Protein AF-A0A0K0X5B7-F1 (afdb_monomer)

Foldseek 3Di:
DDDPPQADDQFVCQVVVQAWDKAAAPSGPDNVCNQKIKTKHFAAAPPVRDGPGMDIDMDTNVPDDPVRSVVNVVVSVVVNVVNVVVLVLLVVLQVLLQVLCVVPDPAWKWKAAPPDIDGDPRCPVVPDDRNLVHVQDVVVAQPAQKTDSDPFKIWGWAQSDRSDCNSIIMTGIDGDDDDDDPPRPRPDSPPQDPVLVVVVVLLVVLCVVVVNPLVNSCVVVVHDSVVSVVSCVVVVVD

Mean predicted aligned error: 14.32 Å

Nearest PDB structures (foldseek):
  4lrz-assembly1_H  TM=5.135E-01  e=2.044E-07  Escherichia coli K-12
  4lrz-assembly2_E  TM=5.159E-01  e=6.694E-07  Escherichia coli K-12
  5ds9-assembly1_A  TM=9.756E-01  e=4.948E-02  Escherichia coli K-12
  1etv-assembly1_B  TM=9.645E-01  e=4.948E-02  Escherichia coli
  5ds9-assembly1_B  TM=9.608E-01  e=6.656E-02  Escherichia coli K-12

Sequence (238 aa):
MGEPLAGTNGIGMATTNRRASLVVGAEHYKQPWHSWACAAAPVVDPITRRAVGTVNVACRAEDANHLLLVAVRALVSGVETALGEAATARQRRMLDAHMSLSSTASSAVVTVDSQTMIVADSAAHLNLDRAELWAIVQECGAGTTEVALNDEFRARVYPVSAGRIDDGVVLVVSRGVPHSLPVPALPALPNLTPLEEAERKVIADTLAECGGNKTEAATRLGLSRGTLYGRLRRYRMT

Secondary structure (DSSP, 8-state):
---TTS-S-HHHHHHHHTS-EEEEGGGSSSGGGTTEEEEEEEEE-TTT--EEEEEEEEEEGGG--THHHHHHHHHHHHHHHHHHHHHHHHHHHHHHHHHHHHTT-SSEEEEE-SS-EEE-GGGGGG---HHHHHHHHHHH-TT-SEEE-SSSEEEEEEEEETTEEEEEEEEEEEESSPP----PPPP-S----HHHHHHHHHHHHHHHHTTT-HHHHHHHTT--HHHHHHHHHHTT--

pLDDT: mean 82.91, std 13.3, range [35.81, 96.88]

Solvent-accessible surface area (backbone atoms only — not comparable to full-atom values): 13330 Å² total; per-residue (Å²): 137,84,75,92,80,64,57,51,36,17,57,57,46,2,61,74,68,69,34,73,30,77,33,50,16,77,61,25,60,44,73,93,42,34,65,29,18,26,17,6,21,46,29,48,40,74,84,82,67,42,76,77,50,67,46,75,47,74,49,46,34,90,75,61,58,76,62,46,58,53,51,29,50,52,52,34,50,53,52,35,50,53,50,44,54,52,49,55,52,35,55,51,43,43,50,54,44,38,54,58,46,54,75,70,47,95,53,22,32,39,26,41,35,97,87,48,71,50,71,40,80,76,33,66,85,66,79,77,55,60,69,60,55,44,49,57,53,59,74,65,40,63,84,46,55,64,47,74,78,53,100,58,35,27,26,40,45,41,51,58,35,91,81,33,47,88,60,12,32,35,31,48,38,37,74,53,82,75,74,89,64,81,79,74,74,69,73,64,74,75,70,59,51,76,66,50,45,52,50,50,49,54,54,50,54,41,25,60,76,44,74,64,36,62,69,61,29,14,59,76,68,76,40,54,62,68,55,44,54,51,48,33,58,74,68,67,76,114

Radius of gyration: 24.07 Å; Cα contacts (8 Å, |Δi|>4): 358; chains: 1; bounding box: 50×53×62 Å

Structure (mmCIF, N/CA/C/O backbone):
data_AF-A0A0K0X5B7-F1
#
_entry.id   AF-A0A0K0X5B7-F1
#
loop_
_atom_site.group_PDB
_atom_site.id
_atom_site.type_symbol
_atom_site.label_atom_id
_atom_site.label_alt_id
_atom_site.label_comp_id
_atom_site.label_asym_id
_atom_site.label_entity_id
_atom_site.label_seq_id
_atom_site.pdbx_PDB_ins_code
_atom_site.Cartn_x
_atom_site.Cartn_y
_atom_site.Cartn_z
_atom_site.occupancy
_atom_site.B_iso_or_equiv
_atom_site.auth_seq_id
_atom_site.auth_comp_id
_atom_site.auth_asym_id
_atom_site.auth_atom_id
_atom_site.pdbx_PDB_model_num
ATOM 1 N N . MET A 1 1 ? 0.187 -12.964 -9.936 1.00 35.81 1 MET A N 1
ATOM 2 C CA . MET A 1 1 ? -0.045 -13.616 -11.241 1.00 35.81 1 MET A CA 1
ATOM 3 C C . MET A 1 1 ? 1.306 -13.947 -11.851 1.00 35.81 1 MET A C 1
ATOM 5 O O . MET A 1 1 ? 1.996 -13.035 -12.279 1.00 35.81 1 MET A O 1
ATOM 9 N N . GLY A 1 2 ? 1.730 -15.210 -11.797 1.00 40.16 2 GLY A N 1
ATOM 10 C CA . GLY A 1 2 ? 2.891 -15.692 -12.543 1.00 40.16 2 GLY A CA 1
ATOM 11 C C . GLY A 1 2 ? 2.366 -16.450 -13.749 1.00 40.16 2 GLY A C 1
ATOM 12 O O . GLY A 1 2 ? 1.787 -17.515 -13.577 1.00 40.16 2 GLY A O 1
ATOM 13 N N . GLU A 1 3 ? 2.479 -15.875 -14.940 1.00 37.94 3 GLU A N 1
ATOM 14 C CA . GLU A 1 3 ? 2.095 -16.559 -16.172 1.00 37.94 3 GLU A CA 1
ATOM 15 C C . GLU A 1 3 ? 3.250 -17.499 -16.573 1.00 37.94 3 GLU A C 1
ATOM 17 O O . GLU A 1 3 ? 4.333 -17.008 -16.905 1.00 37.94 3 GLU A O 1
ATOM 22 N N . PRO A 1 4 ? 3.088 -18.837 -16.561 1.00 48.50 4 PRO A N 1
ATOM 23 C CA . PRO A 1 4 ? 4.182 -19.780 -16.844 1.00 48.50 4 PRO A CA 1
ATOM 24 C C . PRO A 1 4 ? 4.624 -19.804 -18.322 1.00 48.50 4 PRO A C 1
ATOM 26 O O . PRO A 1 4 ? 5.444 -20.625 -18.714 1.00 48.50 4 PRO A O 1
ATOM 29 N N . LEU A 1 5 ? 4.067 -18.927 -19.165 1.00 51.47 5 LEU A N 1
ATOM 30 C CA . LEU A 1 5 ? 4.055 -19.037 -20.630 1.00 51.47 5 LEU A CA 1
ATOM 31 C C . LEU A 1 5 ? 4.903 -17.987 -21.362 1.00 51.47 5 LEU A C 1
ATOM 33 O O . LEU A 1 5 ? 4.917 -17.934 -22.597 1.00 51.47 5 LEU A O 1
ATOM 37 N N . ALA A 1 6 ? 5.608 -17.120 -20.636 1.00 55.91 6 ALA A N 1
ATOM 38 C CA . ALA A 1 6 ? 6.394 -16.057 -21.256 1.00 55.91 6 ALA A CA 1
ATOM 39 C C . ALA A 1 6 ? 7.836 -16.481 -21.621 1.00 55.91 6 ALA A C 1
ATOM 41 O O . ALA A 1 6 ? 8.445 -15.833 -22.471 1.00 55.91 6 ALA A O 1
ATOM 42 N N . GLY A 1 7 ? 8.356 -17.577 -21.048 1.00 59.62 7 GLY A N 1
ATOM 43 C CA . GLY A 1 7 ? 9.748 -18.025 -21.220 1.00 59.62 7 GLY A CA 1
ATOM 44 C C . GLY A 1 7 ? 10.779 -17.038 -20.644 1.00 59.62 7 GLY A C 1
ATOM 45 O O . GLY A 1 7 ? 10.404 -16.107 -19.932 1.00 59.62 7 GLY A O 1
ATOM 46 N N . THR A 1 8 ? 12.076 -17.224 -20.927 1.00 69.31 8 THR A N 1
ATOM 47 C CA . THR A 1 8 ? 13.155 -16.310 -20.498 1.00 69.31 8 THR A CA 1
ATOM 48 C C . THR A 1 8 ? 12.865 -14.881 -20.959 1.00 69.31 8 THR A C 1
ATOM 50 O O . THR A 1 8 ? 12.880 -14.590 -22.154 1.00 69.31 8 THR A O 1
ATOM 53 N N . ASN A 1 9 ? 12.573 -13.992 -20.012 1.00 75.69 9 ASN A N 1
ATOM 54 C CA . ASN A 1 9 ? 12.418 -12.555 -20.226 1.00 75.69 9 ASN A CA 1
ATOM 55 C C . ASN A 1 9 ? 12.886 -11.789 -18.986 1.00 75.69 9 ASN A C 1
ATOM 57 O O . ASN A 1 9 ? 13.024 -12.382 -17.913 1.00 75.69 9 ASN A O 1
ATOM 61 N N . GLY A 1 10 ? 13.133 -10.483 -19.133 1.00 73.06 10 GLY A N 1
ATOM 62 C CA . GLY A 1 10 ? 13.680 -9.644 -18.063 1.00 73.06 10 GLY A CA 1
ATOM 63 C C . GLY A 1 10 ? 12.924 -9.787 -16.739 1.00 73.06 10 GLY A C 1
ATOM 64 O O . GLY A 1 10 ? 13.540 -10.082 -15.716 1.00 73.06 10 GLY A O 1
ATOM 65 N N . ILE A 1 11 ? 11.592 -9.667 -16.765 1.00 82.44 11 ILE A N 1
ATOM 66 C CA . ILE A 1 11 ? 10.728 -9.753 -15.575 1.00 82.44 11 ILE A CA 1
ATOM 67 C C . ILE A 1 11 ? 10.842 -11.131 -14.921 1.00 82.44 11 ILE A C 1
ATOM 69 O O . ILE A 1 11 ? 11.171 -11.219 -13.742 1.00 82.44 11 ILE A O 1
ATOM 73 N N . GLY A 1 12 ? 10.639 -12.203 -15.689 1.00 81.31 12 GLY A N 1
ATOM 74 C CA . GLY A 1 12 ? 10.705 -13.576 -15.192 1.00 81.31 12 GLY A CA 1
ATOM 75 C C . GLY A 1 12 ? 12.072 -13.911 -14.600 1.00 81.31 12 GLY A C 1
ATOM 76 O O . GLY A 1 12 ? 12.151 -14.497 -13.523 1.00 81.31 12 GLY A O 1
ATOM 77 N N . MET A 1 13 ? 13.154 -13.468 -15.244 1.00 83.19 13 MET A N 1
ATOM 78 C CA . MET A 1 13 ? 14.513 -13.647 -14.730 1.00 83.19 13 MET A CA 1
ATOM 79 C C . MET A 1 13 ? 14.735 -12.883 -13.427 1.00 83.19 13 MET A C 1
ATOM 81 O O . MET A 1 13 ? 15.309 -13.431 -12.484 1.00 83.19 13 MET A O 1
ATOM 85 N N . ALA A 1 14 ? 14.252 -11.645 -13.341 1.00 83.75 14 ALA A N 1
ATOM 86 C CA . ALA A 1 14 ? 14.383 -10.836 -12.139 1.00 83.75 14 ALA A CA 1
ATOM 87 C C . ALA A 1 14 ? 13.580 -11.397 -10.957 1.00 83.75 14 ALA A C 1
ATOM 89 O O . ALA A 1 14 ? 14.083 -11.418 -9.830 1.00 83.75 14 ALA A O 1
ATOM 90 N N . THR A 1 15 ? 12.368 -11.899 -11.209 1.00 85.69 15 THR A N 1
ATOM 91 C CA . THR A 1 15 ? 11.531 -12.546 -10.192 1.00 85.69 15 THR A CA 1
ATOM 92 C C . THR A 1 15 ? 12.140 -13.869 -9.722 1.00 85.69 15 THR A C 1
ATOM 94 O O . THR A 1 15 ? 12.275 -14.078 -8.516 1.00 85.69 15 THR A O 1
ATOM 97 N N . THR A 1 16 ? 12.565 -14.740 -10.645 1.00 85.75 16 THR A N 1
ATOM 98 C CA . THR A 1 16 ? 13.130 -16.064 -10.326 1.00 85.75 16 THR A CA 1
ATOM 99 C C . THR A 1 16 ? 14.461 -15.955 -9.593 1.00 85.75 16 THR A C 1
ATOM 101 O O . THR A 1 16 ? 14.653 -16.584 -8.554 1.00 85.75 16 THR A O 1
ATOM 104 N N . ASN A 1 17 ? 15.371 -15.113 -10.085 1.00 85.81 17 ASN A N 1
ATOM 105 C CA . ASN A 1 17 ? 16.702 -14.971 -9.495 1.00 85.81 17 ASN A CA 1
ATOM 106 C C . ASN A 1 17 ? 16.729 -14.033 -8.282 1.00 85.81 17 ASN A C 1
ATOM 108 O O . ASN A 1 17 ? 17.775 -13.896 -7.649 1.00 85.81 17 ASN A O 1
ATOM 112 N N . ARG A 1 18 ? 15.615 -13.341 -7.995 1.00 87.19 18 ARG A N 1
ATOM 113 C CA . ARG A 1 18 ? 15.499 -12.315 -6.945 1.00 87.19 18 ARG A CA 1
ATOM 114 C C . ARG A 1 18 ? 16.597 -11.249 -7.018 1.00 87.19 18 ARG A C 1
ATOM 116 O O . ARG A 1 18 ? 17.107 -10.786 -6.001 1.00 87.19 18 ARG A O 1
ATOM 123 N N . ARG A 1 19 ? 16.977 -10.861 -8.237 1.00 91.44 19 ARG A N 1
ATOM 124 C CA . ARG A 1 19 ? 18.021 -9.861 -8.499 1.00 91.44 19 ARG A CA 1
ATOM 125 C C . ARG A 1 19 ? 17.796 -9.174 -9.834 1.00 91.44 19 ARG A C 1
ATOM 127 O O . ARG A 1 19 ? 17.153 -9.730 -10.722 1.00 91.44 19 ARG A O 1
ATOM 134 N N . ALA A 1 20 ? 18.385 -7.993 -9.990 1.00 93.12 20 ALA A N 1
ATOM 135 C CA . ALA A 1 20 ? 18.386 -7.298 -11.270 1.00 93.12 20 ALA A CA 1
ATOM 136 C C . ALA A 1 20 ? 18.955 -8.201 -12.379 1.00 93.12 20 ALA A C 1
ATOM 138 O O . ALA A 1 20 ? 20.020 -8.796 -12.201 1.00 93.12 20 ALA A O 1
ATOM 139 N N . SER A 1 21 ? 18.236 -8.302 -13.491 1.00 92.94 21 SER A N 1
ATOM 140 C CA . SER A 1 21 ? 18.573 -9.142 -14.639 1.00 92.94 21 SER A CA 1
ATOM 141 C C . SER A 1 21 ? 18.427 -8.329 -15.923 1.00 92.94 21 SER A C 1
ATOM 143 O O . SER A 1 21 ? 17.498 -7.534 -16.046 1.00 92.94 21 SER A O 1
ATOM 145 N N . LEU A 1 22 ? 19.348 -8.530 -16.862 1.00 93.88 22 LEU A N 1
ATOM 146 C CA . LEU A 1 22 ? 19.296 -7.978 -18.213 1.00 93.88 22 LEU A CA 1
ATOM 147 C C . LEU A 1 22 ? 19.176 -9.154 -19.181 1.00 93.88 22 LEU A C 1
ATOM 149 O O . LEU A 1 22 ? 19.919 -10.120 -19.041 1.00 93.88 22 LEU A O 1
ATOM 153 N N . VAL A 1 23 ? 18.223 -9.069 -20.104 1.00 93.56 23 VAL A N 1
ATOM 154 C CA . VAL A 1 23 ? 17.998 -10.046 -21.174 1.00 93.56 23 VAL A CA 1
ATOM 155 C C . VAL A 1 23 ? 18.004 -9.286 -22.494 1.00 93.56 23 VAL A C 1
ATOM 157 O O . VAL A 1 23 ? 17.253 -8.321 -22.642 1.00 93.56 23 VAL A O 1
ATOM 160 N N . VAL A 1 24 ? 18.850 -9.680 -23.441 1.00 94.81 24 VAL A N 1
ATOM 161 C CA . VAL A 1 24 ? 19.087 -8.969 -24.703 1.00 94.81 24 VAL A CA 1
ATOM 162 C C . VAL A 1 24 ? 18.850 -9.891 -25.891 1.00 94.81 24 VAL A C 1
ATOM 164 O O . VAL A 1 24 ? 19.406 -10.981 -25.990 1.00 94.81 24 VAL A O 1
ATOM 167 N N . GLY A 1 25 ? 18.036 -9.428 -26.837 1.00 94.00 25 GLY A N 1
ATOM 168 C CA . GLY A 1 25 ? 17.856 -10.068 -28.131 1.00 94.00 25 GLY A CA 1
ATOM 169 C C . GLY A 1 25 ? 17.473 -11.542 -28.029 1.00 94.00 25 GLY A C 1
ATOM 170 O O . GLY A 1 25 ? 16.450 -11.869 -27.423 1.00 94.00 25 GLY A O 1
ATOM 171 N N . ALA A 1 26 ? 18.294 -12.416 -28.615 1.00 93.44 26 ALA A N 1
ATOM 172 C CA . ALA A 1 26 ? 18.065 -13.860 -28.680 1.00 93.44 26 ALA A CA 1
ATOM 173 C C . ALA A 1 26 ? 18.075 -14.576 -27.316 1.00 93.44 26 ALA A C 1
ATOM 175 O O . ALA A 1 26 ? 17.650 -15.726 -27.234 1.00 93.44 26 ALA A O 1
ATOM 176 N N . GLU A 1 27 ? 18.504 -13.908 -26.239 1.00 91.75 27 GLU A N 1
ATOM 177 C CA . GLU A 1 27 ? 18.346 -14.421 -24.872 1.00 91.75 27 GLU A CA 1
ATOM 178 C C . GLU A 1 27 ? 16.868 -14.507 -24.455 1.00 91.75 27 GLU A C 1
ATOM 180 O O . GLU A 1 27 ? 16.514 -15.266 -23.548 1.00 91.75 27 GLU A O 1
ATOM 185 N N . HIS A 1 28 ? 15.983 -13.755 -25.121 1.00 92.06 28 HIS A N 1
ATOM 186 C CA . HIS A 1 28 ? 14.550 -13.928 -24.951 1.00 92.06 28 HIS A CA 1
ATOM 187 C C . HIS A 1 28 ? 14.093 -15.252 -25.562 1.00 92.06 28 HIS A C 1
ATOM 189 O O . HIS A 1 28 ? 14.381 -15.562 -26.718 1.00 92.06 28 HIS A O 1
ATOM 195 N N . TYR A 1 29 ? 13.276 -15.994 -24.818 1.00 87.06 29 TYR A N 1
ATOM 196 C CA . TYR A 1 29 ? 12.722 -17.261 -25.303 1.00 87.06 29 TYR A CA 1
ATOM 197 C C . TYR A 1 29 ? 11.842 -17.082 -26.551 1.00 87.06 29 TYR A C 1
ATOM 199 O O . TYR A 1 29 ? 11.864 -17.906 -27.462 1.00 87.06 29 TYR A O 1
ATOM 207 N N . LYS A 1 30 ? 11.061 -15.996 -26.607 1.00 86.31 30 LYS A N 1
ATOM 208 C CA . LYS A 1 30 ? 10.155 -15.709 -27.725 1.00 86.31 30 LYS A CA 1
ATOM 209 C C . LYS A 1 30 ? 10.875 -14.915 -28.813 1.00 86.31 30 LYS A C 1
ATOM 211 O O . LYS A 1 30 ? 11.299 -13.788 -28.573 1.00 86.31 30 LYS A O 1
ATOM 216 N N . GLN A 1 31 ? 10.903 -15.460 -30.030 1.00 90.12 31 GLN A N 1
ATOM 217 C CA . GLN A 1 31 ? 11.500 -14.814 -31.206 1.00 90.12 31 GLN A CA 1
ATOM 218 C C . GLN A 1 31 ? 10.992 -13.381 -31.479 1.00 90.12 31 GLN A C 1
ATOM 220 O O . GLN A 1 31 ? 11.818 -12.520 -31.779 1.00 90.12 31 GLN A O 1
ATOM 225 N N . PRO A 1 32 ? 9.693 -13.047 -31.302 1.00 90.75 32 PRO A N 1
ATOM 226 C CA . PRO A 1 32 ? 9.218 -11.666 -31.448 1.00 90.75 32 PRO A CA 1
ATOM 227 C C . PRO A 1 32 ? 9.890 -10.638 -30.523 1.00 90.75 32 PRO A C 1
ATOM 229 O O . PRO A 1 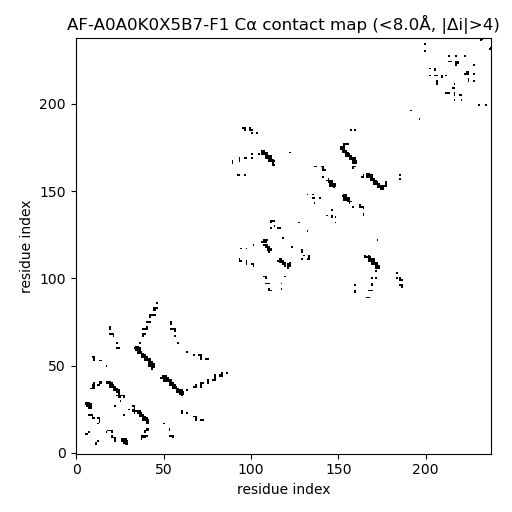32 ? 9.767 -9.438 -30.753 1.00 90.75 32 PRO A O 1
ATOM 232 N N . TRP A 1 33 ? 10.581 -11.075 -29.466 1.00 89.62 33 TRP A N 1
ATOM 233 C CA . TRP A 1 33 ? 11.280 -10.196 -28.525 1.00 89.62 33 TRP A CA 1
ATOM 234 C C . TRP A 1 33 ? 12.770 -10.039 -28.835 1.00 89.62 33 TRP A C 1
ATOM 236 O O . TRP A 1 33 ? 13.459 -9.284 -28.156 1.00 89.62 33 TRP A O 1
ATOM 246 N N . HIS A 1 34 ? 13.272 -10.682 -29.892 1.00 94.19 34 HIS A N 1
ATOM 247 C CA . HIS A 1 34 ? 14.691 -10.633 -30.260 1.00 94.19 34 HIS A CA 1
ATOM 248 C C . HIS A 1 34 ? 15.164 -9.249 -30.727 1.00 94.19 34 HIS A C 1
ATOM 250 O O . HIS A 1 34 ? 16.362 -8.991 -30.746 1.00 94.19 34 HIS A O 1
ATOM 256 N N . SER A 1 35 ? 14.252 -8.328 -31.047 1.00 95.19 35 SER A N 1
ATOM 257 C CA . SER A 1 35 ? 14.587 -6.924 -31.319 1.00 95.19 35 SER A CA 1
ATOM 258 C C . SER A 1 35 ? 14.714 -6.057 -30.057 1.00 95.19 35 SER A C 1
ATOM 260 O O . SER A 1 35 ? 14.980 -4.860 -30.170 1.00 95.19 35 SER A O 1
ATOM 262 N N . TRP A 1 36 ? 14.500 -6.619 -28.864 1.00 94.69 36 TRP A N 1
ATOM 263 C CA . TRP A 1 36 ? 14.419 -5.880 -27.603 1.00 94.69 36 TRP A CA 1
ATOM 264 C C . TRP A 1 36 ? 15.504 -6.293 -26.610 1.00 94.69 36 TRP A C 1
ATOM 266 O O . TRP A 1 36 ? 16.007 -7.416 -26.617 1.00 94.69 36 TRP A O 1
ATOM 276 N N . ALA A 1 37 ? 15.822 -5.374 -25.709 1.00 94.06 37 ALA A N 1
ATOM 277 C CA . ALA A 1 37 ? 16.532 -5.632 -24.470 1.00 94.06 37 ALA A CA 1
ATOM 278 C C . ALA A 1 37 ? 15.645 -5.234 -23.291 1.00 94.06 37 ALA A C 1
ATOM 280 O O . ALA A 1 37 ? 15.006 -4.184 -23.327 1.00 94.06 37 ALA A O 1
ATOM 281 N N . CYS A 1 38 ? 15.619 -6.064 -22.251 1.00 94.38 38 CYS A N 1
ATOM 282 C CA . CYS A 1 38 ? 14.817 -5.865 -21.050 1.00 94.38 38 CYS A CA 1
ATOM 283 C C . CYS A 1 38 ? 15.710 -5.950 -19.811 1.00 94.38 38 CYS A C 1
ATOM 285 O O . CYS A 1 38 ? 16.256 -7.012 -19.507 1.00 94.38 38 CYS A O 1
ATOM 287 N N . ALA A 1 39 ? 15.825 -4.849 -19.071 1.00 94.62 39 ALA A N 1
ATOM 288 C CA . ALA A 1 39 ? 16.400 -4.834 -17.734 1.00 94.62 39 ALA A CA 1
ATOM 289 C C . ALA A 1 39 ? 15.274 -4.790 -16.708 1.00 94.62 39 ALA A C 1
ATOM 291 O O . ALA A 1 39 ? 14.481 -3.850 -16.697 1.00 94.62 39 ALA A O 1
ATOM 292 N N . ALA A 1 40 ? 15.226 -5.771 -15.815 1.00 95.56 40 ALA A N 1
ATOM 293 C CA . ALA A 1 40 ? 14.235 -5.807 -14.754 1.00 95.56 40 ALA A CA 1
ATOM 294 C C . ALA A 1 40 ? 14.876 -6.038 -13.390 1.00 95.56 40 ALA A C 1
ATOM 296 O O . ALA A 1 40 ? 15.926 -6.672 -13.285 1.00 95.56 40 ALA A O 1
ATOM 297 N N . ALA A 1 41 ? 14.236 -5.546 -12.335 1.00 95.00 41 ALA A N 1
ATOM 298 C CA . ALA A 1 41 ? 14.645 -5.787 -10.958 1.00 95.00 41 ALA A CA 1
ATOM 299 C C . ALA A 1 41 ? 13.417 -5.946 -10.045 1.00 95.00 41 ALA A C 1
ATOM 301 O O . ALA A 1 41 ? 12.410 -5.259 -10.252 1.00 95.00 41 ALA A O 1
ATOM 302 N N . PRO A 1 42 ? 13.462 -6.865 -9.062 1.00 94.81 42 PRO A N 1
ATOM 303 C CA . PRO A 1 42 ? 12.365 -7.043 -8.120 1.00 94.81 42 PRO A CA 1
ATOM 304 C C . PRO A 1 42 ? 12.247 -5.830 -7.193 1.00 94.81 42 PRO A C 1
ATOM 306 O O . PRO A 1 42 ? 13.258 -5.247 -6.816 1.00 94.81 42 PRO A O 1
ATOM 309 N N . VAL A 1 43 ? 11.017 -5.492 -6.809 1.00 94.38 43 VAL A N 1
ATOM 310 C CA . VAL A 1 43 ? 10.721 -4.530 -5.739 1.00 94.38 43 VAL A CA 1
ATOM 311 C C . VAL A 1 43 ? 10.485 -5.314 -4.460 1.00 94.38 43 VAL A C 1
ATOM 313 O O . VAL A 1 43 ? 9.624 -6.203 -4.435 1.00 94.38 43 VAL A O 1
ATOM 316 N N . VAL A 1 44 ? 11.232 -4.992 -3.410 1.00 89.69 44 VAL A N 1
ATOM 317 C CA . VAL A 1 44 ? 11.111 -5.625 -2.100 1.00 89.69 44 VAL A CA 1
ATOM 318 C C . VAL A 1 44 ? 10.400 -4.678 -1.145 1.00 89.69 44 VAL A C 1
ATOM 320 O O . VAL A 1 44 ? 10.796 -3.532 -0.963 1.00 89.69 44 VAL A O 1
ATOM 323 N N . ASP A 1 45 ? 9.344 -5.166 -0.504 1.00 86.62 45 ASP A N 1
ATOM 324 C CA . ASP A 1 45 ? 8.675 -4.406 0.541 1.00 86.62 45 ASP A CA 1
ATOM 325 C C . ASP A 1 45 ? 9.632 -4.197 1.733 1.00 86.62 45 ASP A C 1
ATOM 327 O O . ASP A 1 45 ? 10.211 -5.170 2.239 1.00 86.62 45 ASP A O 1
ATOM 331 N N . PRO A 1 46 ? 9.828 -2.946 2.189 1.00 82.00 46 PRO A N 1
ATOM 332 C CA . PRO A 1 46 ? 10.852 -2.630 3.179 1.00 82.00 46 PRO A CA 1
ATOM 333 C C . PRO A 1 46 ? 10.551 -3.205 4.569 1.00 82.00 46 PRO A C 1
ATOM 335 O O . PRO A 1 46 ? 11.483 -3.381 5.351 1.00 82.00 46 PRO A O 1
ATOM 338 N N . ILE A 1 47 ? 9.289 -3.537 4.873 1.00 80.56 47 ILE A N 1
ATOM 339 C CA . ILE A 1 47 ? 8.874 -4.074 6.175 1.00 80.56 47 ILE A CA 1
ATOM 340 C C . ILE A 1 47 ? 8.924 -5.602 6.163 1.00 80.56 47 ILE A C 1
ATOM 342 O O . ILE A 1 47 ? 9.612 -6.230 6.961 1.00 80.56 47 ILE A O 1
ATOM 346 N N . THR A 1 48 ? 8.174 -6.219 5.253 1.00 83.56 48 THR A N 1
ATOM 347 C CA . THR A 1 48 ? 8.003 -7.675 5.169 1.00 83.56 48 THR A CA 1
ATOM 348 C C . THR A 1 48 ? 9.199 -8.369 4.531 1.00 83.56 48 THR A C 1
ATOM 350 O O . THR A 1 48 ? 9.317 -9.590 4.637 1.00 83.56 48 THR A O 1
ATOM 353 N N . ARG A 1 49 ? 10.064 -7.616 3.833 1.00 86.62 49 ARG A N 1
ATOM 354 C CA . ARG A 1 49 ? 11.207 -8.123 3.056 1.00 86.62 49 ARG A CA 1
ATOM 355 C C . ARG A 1 49 ? 10.798 -9.113 1.960 1.00 86.62 49 ARG A C 1
ATOM 357 O O . ARG A 1 49 ? 11.626 -9.876 1.461 1.00 86.62 49 ARG A O 1
ATOM 364 N N . ARG A 1 50 ? 9.520 -9.108 1.566 1.00 87.50 50 ARG A N 1
ATOM 365 C CA . ARG A 1 50 ? 8.972 -9.941 0.490 1.00 87.50 50 ARG A CA 1
ATOM 366 C C . ARG A 1 50 ? 8.994 -9.177 -0.827 1.00 87.50 50 ARG A C 1
ATOM 368 O O . ARG A 1 50 ? 8.787 -7.969 -0.857 1.00 87.50 50 ARG A O 1
ATOM 375 N N . ALA A 1 51 ? 9.228 -9.891 -1.926 1.00 89.56 51 ALA A N 1
ATOM 376 C CA . ALA A 1 51 ? 9.084 -9.311 -3.254 1.00 89.56 51 ALA A CA 1
ATOM 377 C C . ALA A 1 51 ? 7.599 -9.030 -3.526 1.00 89.56 51 ALA A C 1
ATOM 379 O O . ALA A 1 51 ? 6.781 -9.948 -3.470 1.00 89.56 51 ALA A O 1
ATOM 380 N N . VAL A 1 52 ? 7.268 -7.773 -3.814 1.00 89.31 52 VAL A N 1
ATOM 381 C CA . VAL A 1 52 ? 5.888 -7.311 -4.064 1.00 89.31 52 VAL A CA 1
ATOM 382 C C . VAL A 1 52 ? 5.631 -6.969 -5.526 1.00 89.31 52 VAL A C 1
ATOM 384 O O . VAL A 1 52 ? 4.486 -6.801 -5.935 1.00 89.31 52 VAL A O 1
ATOM 387 N N . GLY A 1 53 ? 6.686 -6.896 -6.337 1.00 90.00 53 GLY A N 1
ATOM 388 C CA . GLY A 1 53 ? 6.572 -6.598 -7.756 1.00 90.00 53 GLY A CA 1
ATOM 389 C C . GLY A 1 53 ? 7.912 -6.618 -8.473 1.00 90.00 53 GLY A C 1
ATOM 390 O O . GLY A 1 53 ? 8.923 -7.095 -7.954 1.00 90.00 53 GLY A O 1
ATOM 391 N N . THR A 1 54 ? 7.927 -6.119 -9.703 1.00 92.38 54 THR A N 1
ATOM 392 C CA . THR A 1 54 ? 9.132 -6.028 -10.534 1.00 92.38 54 THR A CA 1
ATOM 393 C C . THR A 1 54 ? 9.033 -4.771 -11.391 1.00 92.38 54 THR A C 1
ATOM 395 O O . THR A 1 54 ? 7.978 -4.500 -11.959 1.00 92.38 54 THR A O 1
ATOM 398 N N . VAL A 1 55 ? 10.115 -4.000 -11.484 1.00 92.56 55 VAL A N 1
ATOM 399 C CA . VAL A 1 55 ? 10.235 -2.883 -12.433 1.00 92.56 55 VAL A CA 1
ATOM 400 C C . VAL A 1 55 ? 10.988 -3.391 -13.652 1.00 92.56 55 VAL A C 1
ATOM 402 O O . VAL A 1 55 ? 11.997 -4.071 -13.488 1.00 92.56 55 VAL A O 1
ATOM 405 N N . ASN A 1 56 ? 10.516 -3.063 -14.856 1.00 93.50 56 ASN A N 1
ATOM 406 C CA . ASN A 1 56 ? 11.159 -3.415 -16.120 1.00 93.50 56 ASN A CA 1
ATOM 407 C C . ASN A 1 56 ? 11.343 -2.174 -16.994 1.00 93.50 56 ASN A C 1
ATOM 409 O O . ASN A 1 56 ? 10.402 -1.412 -17.201 1.00 93.50 56 ASN A O 1
ATOM 413 N N . VAL A 1 57 ? 12.542 -2.020 -17.539 1.00 92.62 57 VAL A N 1
ATOM 414 C CA . VAL A 1 57 ? 12.893 -1.030 -18.553 1.00 92.62 57 VAL A CA 1
ATOM 415 C C . VAL A 1 57 ? 13.259 -1.790 -19.819 1.00 92.62 57 VAL A C 1
ATOM 417 O O . VAL A 1 57 ? 14.099 -2.689 -19.776 1.00 92.62 57 VAL A O 1
ATOM 420 N N . ALA A 1 58 ? 12.631 -1.431 -20.935 1.00 92.44 58 ALA A N 1
ATOM 421 C CA . ALA A 1 58 ? 12.901 -2.039 -22.228 1.00 92.44 58 ALA A CA 1
ATOM 422 C C . ALA A 1 58 ? 13.375 -0.994 -23.242 1.00 92.44 58 ALA A C 1
ATOM 424 O O . ALA A 1 58 ? 12.880 0.133 -23.259 1.00 92.44 58 ALA A O 1
ATOM 425 N N . CYS A 1 59 ? 14.315 -1.385 -24.094 1.00 93.69 59 CYS A N 1
ATOM 426 C CA . CYS A 1 59 ? 14.768 -0.612 -25.249 1.00 93.69 59 CYS A CA 1
ATOM 427 C C . CYS A 1 59 ? 15.046 -1.552 -26.426 1.00 93.69 59 CYS A C 1
ATOM 429 O O . CYS A 1 59 ? 14.876 -2.770 -26.308 1.00 93.69 59 CYS A O 1
ATOM 431 N N . ARG A 1 60 ? 15.478 -1.014 -27.570 1.00 96.88 60 ARG A N 1
ATOM 432 C CA . ARG A 1 60 ? 15.926 -1.865 -28.676 1.00 96.88 60 ARG A CA 1
ATOM 433 C C . ARG A 1 60 ? 17.202 -2.604 -28.288 1.00 96.88 60 ARG A C 1
ATOM 435 O O . ARG A 1 60 ? 18.011 -2.088 -27.520 1.00 96.88 60 ARG A O 1
ATOM 442 N N . ALA A 1 61 ? 17.378 -3.810 -28.825 1.00 95.50 61 ALA A N 1
ATOM 443 C CA . ALA A 1 61 ? 18.558 -4.629 -28.549 1.00 95.50 61 ALA A CA 1
ATOM 444 C C . ALA A 1 61 ? 19.867 -3.931 -28.964 1.00 95.50 61 ALA A C 1
ATOM 446 O O . ALA A 1 61 ? 20.877 -4.083 -28.287 1.00 95.50 61 ALA A O 1
ATOM 447 N N . GLU A 1 62 ? 19.830 -3.128 -30.029 1.00 95.50 62 GLU A N 1
ATOM 448 C CA . GLU A 1 62 ? 20.972 -2.339 -30.516 1.00 95.50 62 GLU A CA 1
ATOM 449 C C . GLU A 1 62 ? 21.377 -1.192 -29.576 1.00 95.50 62 GLU A C 1
ATOM 451 O O . GLU A 1 62 ? 22.549 -0.833 -29.516 1.00 95.50 62 GLU A O 1
ATOM 456 N N . ASP A 1 63 ? 20.437 -0.678 -28.779 1.00 95.31 63 ASP A N 1
ATOM 457 C CA . ASP A 1 63 ? 20.681 0.391 -27.803 1.00 95.31 63 ASP A CA 1
ATOM 458 C C . ASP A 1 63 ? 21.109 -0.156 -26.428 1.00 95.31 63 ASP A C 1
ATOM 460 O O . ASP A 1 63 ? 21.361 0.602 -25.482 1.00 95.31 63 ASP A O 1
ATOM 464 N N . ALA A 1 64 ? 21.149 -1.484 -26.283 1.00 93.75 64 ALA A N 1
ATOM 465 C CA . ALA A 1 64 ? 21.358 -2.141 -25.008 1.00 93.75 64 ALA A CA 1
ATOM 466 C C . ALA A 1 64 ? 22.753 -1.857 -24.451 1.00 93.75 64 ALA A C 1
ATOM 468 O O . ALA A 1 64 ? 23.777 -2.078 -25.094 1.00 93.75 64 ALA A O 1
ATO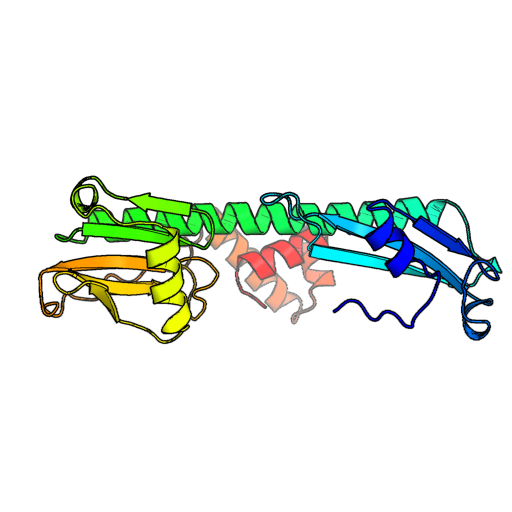M 469 N N . ASN A 1 65 ? 22.797 -1.406 -23.202 1.00 92.62 65 ASN A N 1
ATOM 470 C CA . ASN A 1 65 ? 24.044 -1.172 -22.495 1.00 92.62 65 ASN A CA 1
ATOM 471 C C . ASN A 1 65 ? 23.847 -1.320 -20.978 1.00 92.62 65 ASN A C 1
ATOM 473 O O . ASN A 1 65 ? 22.723 -1.383 -20.469 1.00 92.62 65 ASN A O 1
ATOM 477 N N . HIS A 1 66 ? 24.953 -1.362 -20.232 1.00 88.50 66 HIS A N 1
ATOM 478 C CA . HIS A 1 66 ? 24.932 -1.581 -18.783 1.00 88.50 66 HIS A CA 1
ATOM 479 C C . HIS A 1 66 ? 24.179 -0.500 -17.986 1.00 88.50 66 HIS A C 1
ATOM 481 O O . HIS A 1 66 ? 23.753 -0.776 -16.861 1.00 88.50 66 HIS A O 1
ATOM 487 N N . LEU A 1 67 ? 23.948 0.695 -18.546 1.00 93.00 67 LEU A N 1
ATOM 488 C CA . LEU A 1 67 ? 23.185 1.748 -17.868 1.00 93.00 67 LEU A CA 1
ATOM 489 C C . LEU A 1 67 ? 21.720 1.357 -17.660 1.00 93.00 67 LEU A C 1
ATOM 491 O O . LEU A 1 67 ? 21.098 1.862 -16.731 1.00 93.00 67 LEU A O 1
ATOM 495 N N . LEU A 1 68 ? 21.179 0.406 -18.429 1.00 92.44 68 LEU A N 1
ATOM 496 C CA . LEU A 1 68 ? 19.833 -0.127 -18.198 1.00 92.44 68 LEU A CA 1
ATOM 497 C C . LEU A 1 68 ? 19.697 -0.768 -16.809 1.00 92.44 68 LEU A C 1
ATOM 499 O O . LEU A 1 68 ? 18.691 -0.573 -16.126 1.00 92.44 68 LEU A O 1
ATOM 503 N N . LEU A 1 69 ? 20.731 -1.486 -16.352 1.00 93.38 69 LEU A N 1
ATOM 504 C CA . LEU A 1 69 ? 20.755 -2.072 -15.009 1.00 93.38 69 LEU A CA 1
ATOM 505 C C . LEU A 1 69 ? 20.862 -0.999 -13.921 1.00 93.38 69 LEU A C 1
ATOM 507 O O . LEU A 1 69 ? 20.290 -1.158 -12.843 1.00 93.38 69 LEU A O 1
ATOM 511 N N . VAL A 1 70 ? 21.577 0.095 -14.192 1.00 94.12 70 VAL A N 1
ATOM 512 C CA . VAL A 1 70 ? 21.663 1.241 -13.275 1.00 94.12 70 VAL A CA 1
ATOM 513 C C . VAL A 1 70 ? 20.305 1.936 -13.176 1.00 94.12 70 VAL A C 1
ATOM 515 O O . VAL A 1 70 ? 19.806 2.147 -12.072 1.00 94.12 70 VAL A O 1
ATOM 518 N N . ALA A 1 71 ? 19.672 2.216 -14.317 1.00 94.00 71 ALA A N 1
ATOM 519 C CA . ALA A 1 71 ? 18.372 2.868 -14.394 1.00 94.00 71 ALA A CA 1
ATOM 520 C C . ALA A 1 71 ? 17.287 2.061 -13.668 1.00 94.00 71 ALA A C 1
ATOM 522 O O . ALA A 1 71 ? 16.584 2.606 -12.819 1.00 94.00 71 ALA A O 1
ATOM 523 N N . VAL A 1 72 ? 17.183 0.752 -13.931 1.00 94.94 72 VAL A N 1
ATOM 524 C CA . VAL A 1 72 ? 16.156 -0.075 -13.281 1.00 94.94 72 VAL A CA 1
ATOM 525 C C . VAL A 1 72 ? 16.371 -0.176 -11.768 1.00 94.94 72 VAL A C 1
ATOM 527 O O . VAL A 1 72 ? 15.404 -0.122 -11.014 1.00 94.94 72 VAL A O 1
ATOM 530 N N . ARG A 1 73 ? 17.624 -0.246 -11.293 1.00 94.69 73 ARG A N 1
ATOM 531 C CA . ARG A 1 73 ? 17.932 -0.239 -9.851 1.00 94.69 73 ARG A CA 1
ATOM 532 C C . ARG A 1 73 ? 17.580 1.093 -9.194 1.00 94.69 73 ARG A C 1
ATOM 534 O O . ARG A 1 73 ? 17.043 1.086 -8.091 1.00 94.69 73 ARG A O 1
ATOM 541 N N . ALA A 1 74 ? 17.848 2.216 -9.859 1.00 94.06 74 ALA A N 1
ATOM 542 C CA . ALA A 1 74 ? 17.469 3.535 -9.357 1.00 94.06 74 ALA A CA 1
ATOM 543 C C . ALA A 1 74 ? 15.941 3.679 -9.252 1.00 94.06 74 ALA A C 1
ATOM 545 O O . ALA A 1 74 ? 15.438 4.154 -8.235 1.00 94.06 74 ALA A O 1
ATOM 546 N N . LEU A 1 75 ? 15.201 3.202 -10.260 1.00 96.12 75 LEU A N 1
ATOM 547 C CA . LEU A 1 75 ? 13.737 3.180 -10.231 1.00 96.12 75 LEU A CA 1
ATOM 548 C C . LEU A 1 75 ? 13.199 2.291 -9.104 1.00 96.12 75 LEU A C 1
ATOM 550 O O . LEU A 1 75 ? 12.323 2.730 -8.364 1.00 96.12 75 LEU A O 1
ATOM 554 N N . VAL A 1 76 ? 13.741 1.078 -8.933 1.00 95.19 76 VAL A N 1
ATOM 555 C CA . VAL A 1 76 ? 13.372 0.194 -7.813 1.00 95.19 76 VAL A CA 1
ATOM 556 C C . VAL A 1 76 ? 13.633 0.873 -6.471 1.00 95.19 76 VAL A C 1
ATOM 558 O O . VAL A 1 76 ? 12.725 0.930 -5.652 1.00 95.19 76 VAL A O 1
ATOM 561 N N . SER A 1 77 ? 14.816 1.457 -6.272 1.00 92.56 77 SER A N 1
ATOM 562 C CA . SER A 1 77 ? 15.162 2.165 -5.031 1.00 92.56 77 SER A CA 1
ATOM 563 C C . SER A 1 77 ? 14.185 3.309 -4.721 1.00 92.56 77 SER A C 1
ATOM 565 O O . SER A 1 77 ? 13.752 3.475 -3.579 1.00 92.56 77 SER A O 1
ATOM 567 N N . GLY A 1 78 ? 13.758 4.061 -5.742 1.00 91.75 78 GLY A N 1
ATOM 568 C CA . GLY A 1 78 ? 12.726 5.088 -5.594 1.00 91.75 78 GLY A CA 1
ATOM 569 C C . GLY A 1 78 ? 11.368 4.522 -5.161 1.00 91.75 78 GLY A C 1
ATOM 570 O O . GLY A 1 78 ? 10.723 5.086 -4.278 1.00 91.75 78 GLY A O 1
ATOM 571 N N . VAL A 1 79 ? 10.948 3.387 -5.731 1.00 91.19 79 VAL A N 1
ATOM 572 C CA . VAL A 1 79 ? 9.710 2.696 -5.325 1.00 91.19 79 VAL A CA 1
ATOM 573 C C . VAL A 1 79 ? 9.815 2.180 -3.889 1.00 91.19 79 VAL A C 1
ATOM 575 O O . VAL A 1 79 ? 8.902 2.404 -3.100 1.00 91.19 79 VAL A O 1
ATOM 578 N N . GLU A 1 80 ? 10.919 1.532 -3.523 1.00 89.94 80 GLU A N 1
ATOM 579 C CA . GLU A 1 80 ? 11.142 1.000 -2.171 1.00 89.94 80 GLU A CA 1
ATOM 580 C C . GLU A 1 80 ? 11.183 2.115 -1.118 1.00 89.94 80 GLU A C 1
ATOM 582 O O . GLU A 1 80 ? 10.585 1.979 -0.049 1.00 89.94 80 GLU A O 1
ATOM 587 N N . THR A 1 81 ? 11.801 3.253 -1.446 1.00 85.88 81 THR A N 1
ATOM 588 C CA . THR A 1 81 ? 11.787 4.459 -0.604 1.00 85.88 81 THR A CA 1
ATOM 589 C C . THR A 1 81 ? 10.357 4.955 -0.394 1.00 85.88 81 THR A C 1
ATOM 591 O O . THR A 1 81 ? 9.931 5.143 0.744 1.00 85.88 81 THR A O 1
ATOM 594 N N . ALA A 1 82 ? 9.573 5.087 -1.470 1.00 84.62 82 ALA A N 1
ATOM 595 C CA . ALA A 1 82 ? 8.179 5.519 -1.383 1.00 84.62 82 ALA A CA 1
ATOM 596 C C . ALA A 1 82 ? 7.300 4.541 -0.578 1.00 84.62 82 ALA A C 1
ATOM 598 O O . ALA A 1 82 ? 6.408 4.974 0.156 1.00 84.62 82 ALA A O 1
ATOM 599 N N . LEU A 1 83 ? 7.554 3.230 -0.677 1.00 83.06 83 LEU A N 1
ATOM 600 C CA . LEU A 1 83 ? 6.898 2.216 0.157 1.00 83.06 83 LEU A CA 1
ATOM 601 C C . LEU A 1 83 ? 7.264 2.388 1.640 1.00 83.06 83 LEU A C 1
ATOM 603 O O . LEU A 1 83 ? 6.384 2.310 2.498 1.00 83.06 83 LEU A O 1
ATOM 607 N N . GLY A 1 84 ? 8.531 2.674 1.950 1.00 80.44 84 GLY A N 1
ATOM 608 C CA . GLY A 1 84 ? 9.003 2.905 3.321 1.00 80.44 84 GLY A CA 1
ATOM 609 C C . GLY A 1 84 ? 8.431 4.177 3.950 1.00 80.44 84 GLY A C 1
ATOM 610 O O . GLY A 1 84 ? 7.999 4.172 5.107 1.00 80.44 84 GLY A O 1
ATOM 611 N N . GLU A 1 85 ? 8.347 5.258 3.176 1.00 78.56 85 GLU A N 1
ATOM 612 C CA . GLU A 1 85 ? 7.697 6.502 3.599 1.00 78.56 85 GLU A CA 1
ATOM 613 C C . GLU A 1 85 ? 6.201 6.289 3.863 1.00 78.56 85 GLU A C 1
ATOM 615 O O . GLU A 1 85 ? 5.672 6.738 4.883 1.00 78.56 85 GLU A O 1
ATOM 620 N N . ALA A 1 86 ? 5.516 5.559 2.976 1.00 75.81 86 ALA A N 1
ATOM 621 C CA . ALA A 1 86 ? 4.099 5.247 3.135 1.00 75.81 86 ALA A CA 1
ATOM 622 C C . ALA A 1 86 ? 3.832 4.396 4.388 1.00 75.81 86 ALA A C 1
ATOM 624 O O . ALA A 1 86 ? 2.881 4.671 5.124 1.00 75.81 86 ALA A O 1
ATOM 625 N N . ALA A 1 87 ? 4.686 3.407 4.658 1.00 75.06 87 ALA A N 1
ATOM 626 C CA . ALA A 1 87 ? 4.631 2.580 5.858 1.00 75.06 87 ALA A CA 1
ATOM 627 C C . ALA A 1 87 ? 4.803 3.394 7.146 1.00 75.06 87 ALA A C 1
ATOM 629 O O . ALA A 1 87 ? 3.983 3.293 8.059 1.00 75.06 87 ALA A O 1
ATOM 630 N N . THR A 1 88 ? 5.819 4.259 7.188 1.00 79.00 88 THR A N 1
ATOM 631 C CA . THR A 1 88 ? 6.078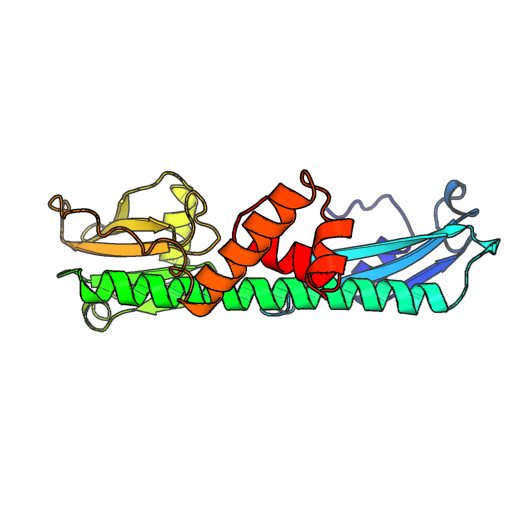 5.145 8.333 1.00 79.00 88 THR A CA 1
ATOM 632 C C . THR A 1 88 ? 4.890 6.074 8.586 1.00 79.00 88 THR A C 1
ATOM 634 O O . THR A 1 88 ? 4.440 6.241 9.721 1.00 79.00 88 THR A O 1
ATOM 637 N N . ALA A 1 89 ? 4.324 6.648 7.520 1.00 79.00 89 ALA A N 1
ATOM 638 C CA . ALA A 1 89 ? 3.135 7.481 7.625 1.00 79.00 89 ALA A CA 1
ATOM 639 C C . ALA A 1 89 ? 1.917 6.694 8.140 1.00 79.00 89 ALA A C 1
ATOM 641 O O . ALA A 1 89 ? 1.138 7.240 8.919 1.00 79.00 89 ALA A O 1
ATOM 642 N N . ARG A 1 90 ? 1.753 5.423 7.741 1.00 81.38 90 ARG A N 1
ATOM 643 C CA . ARG A 1 90 ? 0.684 4.543 8.242 1.00 81.38 90 ARG A CA 1
ATOM 644 C C . ARG A 1 90 ? 0.830 4.287 9.742 1.00 81.38 90 ARG A C 1
ATOM 646 O O . ARG A 1 90 ? -0.111 4.547 10.482 1.00 81.38 90 ARG A O 1
ATOM 653 N N . GLN A 1 91 ? 2.010 3.864 10.196 1.00 83.56 91 GLN A N 1
ATOM 654 C CA . GLN A 1 91 ? 2.279 3.591 11.615 1.00 83.56 91 GLN A CA 1
ATOM 655 C C . GLN A 1 91 ? 2.042 4.824 12.491 1.00 83.56 91 GLN A C 1
ATOM 657 O O . GLN A 1 91 ? 1.416 4.727 13.545 1.00 83.56 91 GLN A O 1
ATOM 662 N N . ARG A 1 92 ? 2.479 6.002 12.027 1.00 83.19 92 ARG A N 1
ATOM 663 C CA . ARG A 1 92 ? 2.213 7.264 12.723 1.00 83.19 92 ARG A CA 1
ATOM 664 C C . ARG A 1 92 ? 0.717 7.562 12.820 1.00 83.19 92 ARG A C 1
ATOM 666 O O . ARG A 1 92 ? 0.244 7.860 13.908 1.00 83.19 92 ARG A O 1
ATOM 673 N N . ARG A 1 93 ? -0.043 7.407 11.726 1.00 84.56 93 ARG A N 1
ATOM 674 C CA . ARG A 1 93 ? -1.508 7.575 11.753 1.00 84.56 93 ARG A CA 1
ATOM 675 C C . ARG A 1 93 ? -2.186 6.600 12.718 1.00 84.56 93 ARG A C 1
ATOM 677 O O . ARG A 1 93 ? -3.106 7.006 13.418 1.00 84.56 93 ARG A O 1
ATOM 684 N N . MET A 1 94 ? -1.737 5.344 12.776 1.00 89.69 94 MET A N 1
ATOM 685 C CA . MET A 1 94 ? -2.265 4.357 13.727 1.00 89.69 94 MET A CA 1
ATOM 686 C C . MET A 1 94 ? -2.046 4.797 15.178 1.00 89.69 94 MET A C 1
ATOM 688 O O . MET A 1 94 ? -2.974 4.715 15.980 1.00 89.69 94 MET A O 1
ATOM 692 N N . LEU A 1 95 ? -0.845 5.283 15.509 1.00 87.25 95 LEU A N 1
ATOM 693 C CA . LEU A 1 95 ? -0.526 5.782 16.847 1.00 87.25 95 LEU A CA 1
ATOM 694 C C . LEU A 1 95 ? -1.327 7.046 17.192 1.00 87.25 95 LEU A C 1
ATOM 696 O O . LEU A 1 95 ? -1.940 7.099 18.254 1.00 87.25 95 LEU A O 1
ATOM 700 N N . ASP A 1 96 ? -1.375 8.028 16.289 1.00 84.38 96 ASP A N 1
ATOM 701 C CA . ASP A 1 96 ? -2.118 9.277 16.495 1.00 84.38 96 ASP A CA 1
ATOM 702 C C . ASP A 1 96 ? -3.619 8.992 16.707 1.00 84.38 96 ASP A C 1
ATOM 704 O O . ASP A 1 96 ? -4.239 9.516 17.636 1.00 84.38 96 ASP A O 1
ATOM 708 N N . ALA A 1 97 ? -4.202 8.098 15.896 1.00 86.12 97 ALA A N 1
ATOM 709 C CA . ALA A 1 97 ? -5.591 7.666 16.040 1.00 86.12 97 ALA A CA 1
ATOM 710 C C . ALA A 1 97 ? -5.825 6.899 17.352 1.00 86.12 97 ALA A C 1
ATOM 712 O O . ALA A 1 97 ? -6.833 7.134 18.022 1.00 86.12 97 ALA A O 1
ATOM 713 N N . HIS A 1 98 ? -4.886 6.027 17.744 1.00 89.62 98 HIS A N 1
ATOM 714 C CA . HIS A 1 98 ? -4.931 5.320 19.023 1.00 89.62 98 HIS A CA 1
ATOM 715 C C . HIS A 1 98 ? -4.976 6.308 20.189 1.00 89.62 98 HIS A C 1
ATOM 717 O O . HIS A 1 98 ? -5.894 6.264 20.997 1.00 89.62 98 HIS A O 1
ATOM 723 N N . MET A 1 99 ? -4.022 7.239 20.256 1.00 86.12 99 MET A N 1
ATOM 724 C CA . MET A 1 99 ? -3.939 8.219 21.343 1.00 86.12 99 MET A CA 1
ATOM 725 C C . MET A 1 99 ? -5.173 9.131 21.392 1.00 86.12 99 MET A C 1
ATOM 727 O O . MET A 1 99 ? -5.701 9.407 22.472 1.00 86.12 99 MET A O 1
ATOM 731 N N . SER A 1 100 ? -5.678 9.565 20.234 1.00 84.44 100 SER A N 1
ATOM 732 C CA . SER A 1 100 ? -6.881 10.400 20.155 1.00 84.44 100 SER A CA 1
ATOM 733 C C . SER A 1 100 ? -8.123 9.694 20.708 1.00 84.44 100 SER A C 1
ATOM 735 O O . SER A 1 100 ? -8.913 10.309 21.424 1.00 84.44 100 SER A O 1
ATOM 737 N N . LEU A 1 101 ? -8.311 8.409 20.403 1.00 84.31 101 LEU A N 1
ATOM 738 C CA . LEU A 1 101 ? -9.458 7.649 20.905 1.00 84.31 101 LEU A CA 1
ATOM 739 C C . LEU A 1 101 ? -9.258 7.200 22.356 1.00 84.31 101 LEU A C 1
ATOM 741 O O . LEU A 1 101 ? -10.180 7.327 23.154 1.00 84.31 101 LEU A O 1
ATOM 745 N N . SER A 1 102 ? -8.054 6.776 22.740 1.00 86.31 102 SER A N 1
ATOM 746 C CA . SER A 1 102 ? -7.734 6.385 24.121 1.00 86.31 102 SER A CA 1
ATOM 747 C C . SER A 1 102 ? -7.866 7.540 25.119 1.00 86.31 102 SER A C 1
ATOM 749 O O . SER A 1 102 ? -8.186 7.307 26.278 1.00 86.31 102 SER A O 1
ATOM 751 N N . SER A 1 103 ? -7.653 8.789 24.688 1.00 80.81 103 SER A N 1
ATOM 752 C CA . SER A 1 103 ? -7.825 9.972 25.550 1.00 80.81 103 SER A CA 1
ATOM 753 C C . SER A 1 103 ? -9.284 10.385 25.777 1.00 80.81 103 SER A C 1
ATOM 755 O O . SER A 1 103 ? -9.561 11.130 26.714 1.00 80.81 103 SER A O 1
ATOM 757 N N . THR A 1 104 ? -10.215 9.922 24.939 1.00 76.06 104 THR A N 1
ATOM 758 C CA . THR A 1 104 ? -11.633 10.326 24.981 1.00 76.06 104 THR A CA 1
ATOM 759 C C . THR A 1 104 ? -12.570 9.185 25.363 1.00 76.06 104 THR A C 1
ATOM 761 O O . THR A 1 104 ? -13.634 9.426 25.935 1.00 76.06 104 THR A O 1
ATOM 764 N N . ALA A 1 105 ? -12.197 7.942 25.068 1.00 72.38 105 ALA A N 1
ATOM 765 C CA . ALA A 1 105 ? -13.001 6.774 25.369 1.00 72.38 105 ALA A CA 1
ATOM 766 C C . ALA A 1 105 ? -12.893 6.387 26.851 1.00 72.38 105 ALA A C 1
ATOM 768 O O . ALA A 1 105 ? -11.808 6.241 27.404 1.00 72.38 105 ALA A O 1
ATOM 769 N N . SER A 1 106 ? -14.039 6.126 27.479 1.00 75.75 106 SER A N 1
ATOM 770 C CA . SER A 1 106 ? -14.123 5.481 28.798 1.00 75.75 106 SER A CA 1
ATOM 771 C C . SER A 1 106 ? -13.988 3.953 28.731 1.00 75.75 106 S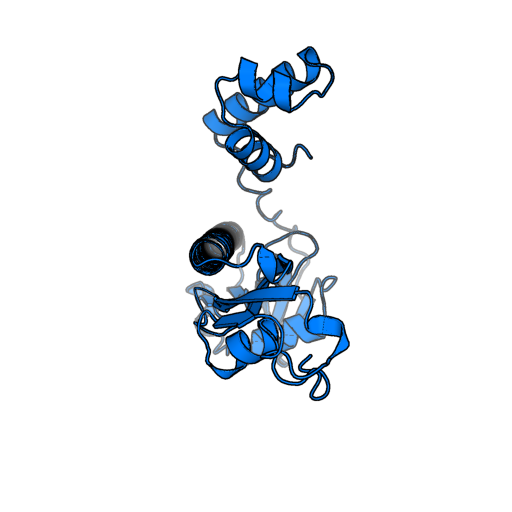ER A C 1
ATOM 773 O O . SER A 1 106 ? -13.996 3.280 29.758 1.00 75.75 106 SER A O 1
ATOM 775 N N . SER A 1 107 ? -13.921 3.403 27.517 1.00 82.19 107 SER A N 1
ATOM 776 C CA . SER A 1 107 ? -13.890 1.971 27.217 1.00 82.19 107 SER A CA 1
ATOM 777 C C . SER A 1 107 ? -12.521 1.553 26.677 1.00 82.19 107 SER A C 1
ATOM 779 O O . SER A 1 107 ? -11.687 2.395 26.346 1.00 82.19 107 SER A O 1
ATOM 781 N N . ALA A 1 108 ? -12.282 0.247 26.589 1.00 88.38 108 ALA A N 1
ATOM 782 C CA . ALA A 1 108 ? -11.031 -0.309 26.090 1.00 88.38 108 ALA A CA 1
ATOM 783 C C . ALA A 1 108 ? -10.787 0.080 24.619 1.00 88.38 108 ALA A C 1
ATOM 785 O O . ALA A 1 108 ? -11.694 -0.015 23.795 1.00 88.38 108 ALA A O 1
ATOM 786 N N . VAL A 1 109 ? -9.565 0.504 24.280 1.00 90.44 109 VAL A N 1
ATOM 787 C CA . VAL A 1 109 ? -9.190 0.911 22.913 1.00 90.44 109 VAL A CA 1
ATOM 788 C C . VAL A 1 109 ? -8.057 0.038 22.390 1.00 90.44 109 VAL A C 1
ATOM 790 O O . VAL A 1 109 ? -7.032 -0.148 23.050 1.00 90.44 109 VAL A O 1
ATOM 793 N N . VAL A 1 110 ? -8.239 -0.476 21.176 1.00 93.50 110 VAL A N 1
ATOM 794 C CA . VAL A 1 110 ? -7.278 -1.328 20.472 1.00 93.50 110 VAL A CA 1
ATOM 795 C C . VAL A 1 110 ? -7.105 -0.813 19.053 1.00 93.50 110 VAL A C 1
ATOM 797 O O . VAL A 1 110 ? -8.084 -0.634 18.348 1.00 93.50 110 VAL A O 1
ATOM 800 N N . THR A 1 111 ? -5.877 -0.616 18.591 1.00 94.31 111 THR A N 1
ATOM 801 C CA . THR A 1 111 ? -5.598 -0.292 17.184 1.00 94.31 111 THR A CA 1
ATOM 802 C C . THR A 1 111 ? -4.912 -1.471 16.526 1.00 94.31 111 THR A C 1
ATOM 804 O O . THR A 1 111 ? -3.967 -2.009 17.094 1.00 94.31 111 THR A O 1
ATOM 807 N N . VAL A 1 112 ? -5.355 -1.875 15.338 1.00 94.19 112 VAL A N 1
ATOM 808 C CA . VAL A 1 112 ? -4.848 -3.076 14.667 1.00 94.19 112 VAL A CA 1
ATOM 809 C C . VAL A 1 112 ? -4.718 -2.886 13.156 1.00 94.19 112 VAL A C 1
ATOM 811 O O . VAL A 1 112 ? -5.571 -2.264 12.524 1.00 94.19 112 VAL A O 1
ATOM 814 N N . ASP A 1 113 ? -3.640 -3.425 12.583 1.00 91.75 113 ASP A N 1
ATOM 815 C CA . ASP A 1 113 ? -3.485 -3.687 11.150 1.00 91.75 113 ASP A CA 1
ATOM 816 C C . ASP A 1 113 ? -2.970 -5.121 10.907 1.00 91.75 113 ASP A C 1
ATOM 818 O O . ASP A 1 113 ? -2.805 -5.937 11.825 1.00 91.75 113 ASP A O 1
ATOM 822 N N . SER A 1 114 ? -2.675 -5.433 9.644 1.00 88.31 114 SER A N 1
ATOM 823 C CA . SER A 1 114 ? -2.140 -6.738 9.238 1.00 88.31 114 SER A CA 1
ATOM 824 C C . SER A 1 114 ? -0.815 -7.138 9.906 1.00 88.31 114 SER A C 1
ATOM 826 O O . SER A 1 114 ? -0.453 -8.318 9.851 1.00 88.31 114 SER A O 1
ATOM 828 N N . GLN A 1 115 ? -0.106 -6.220 10.575 1.00 86.00 115 GLN A N 1
ATOM 829 C CA . GLN A 1 115 ? 1.210 -6.456 11.185 1.00 86.00 115 GLN A CA 1
ATOM 830 C C . GLN A 1 115 ? 1.347 -5.962 12.635 1.00 86.00 115 GLN A C 1
ATOM 832 O O . GLN A 1 115 ? 2.216 -6.445 13.356 1.00 86.00 115 GLN A O 1
ATOM 837 N N . THR A 1 116 ? 0.510 -5.028 13.074 1.00 89.19 116 THR A N 1
ATOM 838 C CA . THR A 1 116 ? 0.691 -4.214 14.279 1.00 89.19 116 THR A CA 1
ATOM 839 C C . THR A 1 116 ? -0.569 -4.252 15.128 1.00 89.19 116 THR A C 1
ATOM 841 O O . THR A 1 116 ? -1.679 -4.215 14.604 1.00 89.19 116 THR A O 1
ATOM 844 N N . MET A 1 117 ? -0.394 -4.298 16.447 1.00 92.56 117 MET A N 1
ATOM 845 C CA . MET A 1 117 ? -1.461 -4.097 17.423 1.00 92.56 117 MET A CA 1
ATOM 846 C C . MET A 1 117 ? -0.967 -3.135 18.498 1.00 92.56 117 MET A C 1
ATOM 848 O O . MET A 1 117 ? 0.126 -3.319 19.027 1.00 92.56 117 MET A O 1
ATOM 852 N N . ILE A 1 118 ? -1.761 -2.114 18.801 1.00 91.94 118 ILE A N 1
ATOM 853 C CA . ILE A 1 118 ? -1.525 -1.156 19.881 1.00 91.94 118 ILE A CA 1
ATOM 854 C C . ILE A 1 118 ? -2.684 -1.309 20.858 1.00 91.94 118 ILE A C 1
ATOM 856 O O . ILE A 1 118 ? -3.846 -1.200 20.467 1.00 91.94 118 ILE A O 1
ATOM 860 N N . VAL A 1 119 ? -2.369 -1.582 22.116 1.00 89.69 119 VAL A N 1
ATOM 861 C CA . VAL A 1 119 ? -3.350 -1.890 23.159 1.00 89.69 119 VAL A CA 1
ATOM 862 C C . VAL A 1 119 ? -3.141 -0.896 24.291 1.00 89.69 119 VAL A C 1
ATOM 864 O O . VAL A 1 119 ? -2.020 -0.755 24.774 1.00 89.69 119 VAL A O 1
ATOM 867 N N . ALA A 1 120 ? -4.200 -0.192 24.693 1.00 80.88 120 ALA A N 1
ATOM 868 C CA . ALA A 1 120 ? -4.166 0.623 25.904 1.00 80.88 120 ALA A CA 1
ATOM 869 C C . ALA A 1 120 ? -4.230 -0.279 27.150 1.00 80.88 120 ALA A C 1
ATOM 871 O O . ALA A 1 120 ? -4.794 -1.372 27.085 1.00 80.88 120 ALA A O 1
ATOM 872 N N . ASP A 1 121 ? -3.750 0.186 28.306 1.00 79.19 121 ASP A N 1
ATOM 873 C CA . ASP A 1 121 ? -3.827 -0.580 29.567 1.00 79.19 121 ASP A CA 1
ATOM 874 C C . ASP A 1 121 ? -5.260 -1.033 29.894 1.00 79.19 121 ASP A C 1
ATOM 876 O O . ASP A 1 121 ? -5.485 -2.146 30.373 1.00 79.19 121 ASP A O 1
ATOM 880 N N . SER A 1 122 ? -6.256 -0.212 29.543 1.00 74.75 122 SER A N 1
ATOM 881 C CA . SER A 1 122 ? -7.679 -0.530 29.694 1.00 74.75 122 SER A CA 1
ATOM 882 C C . SER A 1 122 ? -8.141 -1.738 28.873 1.00 74.75 122 SER A C 1
ATOM 884 O O . SER A 1 122 ? -9.195 -2.284 29.167 1.00 74.75 122 SER A O 1
ATOM 886 N N . ALA A 1 123 ? -7.376 -2.179 27.874 1.00 78.25 123 ALA A N 1
ATOM 887 C CA . ALA A 1 123 ? -7.688 -3.298 26.988 1.00 78.25 123 ALA A CA 1
ATOM 888 C C . ALA A 1 123 ? -6.812 -4.542 27.237 1.00 78.25 123 ALA A C 1
ATOM 890 O O . ALA A 1 123 ? -7.075 -5.597 26.661 1.00 78.25 123 ALA A O 1
ATOM 891 N N . ALA A 1 124 ? -5.796 -4.459 28.105 1.00 77.38 124 ALA A N 1
ATOM 892 C CA . ALA A 1 124 ? -4.835 -5.546 28.323 1.00 77.38 124 ALA A CA 1
ATOM 893 C C . ALA A 1 124 ? -5.477 -6.842 28.857 1.00 77.38 124 ALA A C 1
ATOM 895 O O . ALA A 1 124 ? -4.998 -7.937 28.582 1.00 77.38 124 ALA A O 1
ATOM 896 N N . HIS A 1 125 ? -6.591 -6.728 29.584 1.00 80.00 125 HIS A N 1
ATOM 897 C CA . HIS A 1 125 ? -7.312 -7.860 30.170 1.00 80.00 125 HIS A CA 1
ATOM 898 C C . HIS A 1 125 ? -8.231 -8.602 29.184 1.00 80.00 125 HIS A C 1
ATOM 900 O O . HIS A 1 125 ? -8.841 -9.600 29.558 1.00 80.00 125 HIS A O 1
ATOM 906 N N . LEU A 1 126 ? -8.357 -8.121 27.942 1.00 80.56 126 LEU A N 1
ATOM 907 C CA . LEU A 1 126 ? -9.282 -8.679 26.952 1.00 80.56 126 LEU A CA 1
ATOM 908 C C . LEU A 1 126 ? -8.742 -9.929 26.236 1.00 80.56 126 LEU A C 1
ATOM 910 O O . LEU A 1 126 ? -9.498 -10.560 25.506 1.00 80.56 126 LEU A O 1
ATOM 914 N N . ASN A 1 127 ? -7.466 -10.291 26.437 1.00 83.19 127 ASN A N 1
ATOM 915 C CA . ASN A 1 127 ? -6.819 -11.474 25.840 1.00 83.19 127 ASN A CA 1
ATOM 916 C C . ASN A 1 127 ? -7.059 -11.617 24.324 1.00 83.19 127 ASN A C 1
ATOM 918 O O . ASN A 1 127 ? -7.380 -12.694 23.830 1.00 83.19 127 ASN A O 1
ATOM 922 N N . LEU A 1 128 ? -6.926 -10.514 23.588 1.00 84.12 128 LEU A N 1
ATOM 923 C CA . LEU A 1 128 ? -7.215 -10.466 22.157 1.00 84.12 128 LEU A CA 1
ATOM 924 C C . LEU A 1 128 ? -5.999 -10.891 21.321 1.00 84.12 128 LEU A C 1
ATOM 926 O O . LEU A 1 128 ? -4.896 -10.385 21.540 1.00 84.12 128 LEU A O 1
ATOM 930 N N . ASP A 1 129 ? -6.212 -11.750 20.320 1.00 90.62 129 ASP A N 1
ATOM 931 C CA . ASP A 1 129 ? -5.201 -12.077 19.311 1.00 90.62 129 ASP A CA 1
ATOM 932 C C . ASP A 1 129 ? -5.274 -11.117 18.116 1.00 90.62 129 ASP A C 1
ATOM 934 O O . ASP A 1 129 ? -6.337 -10.833 17.561 1.00 90.62 129 ASP A O 1
ATOM 938 N N . ARG A 1 130 ? -4.113 -10.620 17.682 1.00 93.12 130 ARG A N 1
ATOM 939 C CA . ARG A 1 130 ? -4.032 -9.652 16.584 1.00 93.12 130 ARG A CA 1
ATOM 940 C C . ARG A 1 130 ? -4.531 -10.226 15.258 1.00 93.12 130 ARG A C 1
ATOM 942 O O . ARG A 1 130 ? -5.193 -9.513 14.506 1.00 93.12 130 ARG A O 1
ATOM 949 N N . ALA A 1 131 ? -4.123 -11.449 14.918 1.00 92.12 131 ALA A N 1
ATOM 950 C CA . ALA A 1 131 ? -4.429 -12.039 13.620 1.00 92.12 131 ALA A CA 1
ATOM 951 C C . ALA A 1 131 ? -5.922 -12.369 13.517 1.00 92.12 131 ALA A C 1
ATOM 953 O O . ALA A 1 131 ? -6.525 -12.094 12.482 1.00 92.12 131 ALA A O 1
ATOM 954 N N . GLU A 1 132 ? -6.510 -12.870 14.602 1.00 91.62 132 GLU A N 1
ATOM 955 C CA . GLU A 1 132 ? -7.948 -13.117 14.718 1.00 91.62 132 GLU A CA 1
ATOM 956 C C . GLU A 1 132 ? -8.759 -11.818 14.610 1.00 91.62 132 GLU A C 1
ATOM 958 O O . GLU A 1 132 ? -9.631 -11.706 13.748 1.00 91.62 132 GLU A O 1
ATOM 963 N N . LEU A 1 133 ? -8.406 -10.785 15.388 1.00 90.75 133 LEU A N 1
ATOM 964 C CA . LEU A 1 133 ? -9.042 -9.465 15.295 1.00 90.75 133 LEU A CA 1
ATOM 965 C C . LEU A 1 133 ? -8.992 -8.895 13.876 1.00 90.75 133 LEU A C 1
ATOM 967 O O . LEU A 1 133 ? -9.977 -8.359 13.367 1.00 90.75 133 LEU A O 1
ATOM 971 N N . TRP A 1 134 ? -7.825 -8.985 13.238 1.00 92.94 134 TRP A N 1
ATOM 972 C CA . TRP A 1 134 ? -7.639 -8.457 11.896 1.00 92.94 134 TRP A CA 1
ATOM 973 C C . TRP A 1 134 ? -8.439 -9.233 10.844 1.00 92.94 134 TRP A C 1
ATOM 975 O O . TRP A 1 134 ? -8.920 -8.632 9.882 1.00 92.94 134 TRP A O 1
ATOM 985 N N . ALA A 1 135 ? -8.613 -10.544 11.023 1.00 91.06 135 ALA A N 1
ATOM 986 C CA . ALA A 1 135 ? -9.470 -11.356 10.166 1.00 91.06 135 ALA A CA 1
ATOM 987 C C . ALA A 1 135 ? -10.941 -10.924 10.279 1.00 91.06 135 ALA A C 1
ATOM 989 O O . ALA A 1 135 ? -11.556 -10.636 9.254 1.00 91.06 135 ALA A O 1
ATOM 990 N N . ILE A 1 136 ? -11.457 -10.752 11.504 1.00 90.31 136 ILE A N 1
ATOM 991 C CA . ILE A 1 136 ? -12.834 -10.287 11.760 1.00 90.31 136 ILE A CA 1
ATOM 992 C C . ILE A 1 136 ? -13.105 -8.947 11.057 1.00 90.31 136 ILE A C 1
ATOM 994 O O . ILE A 1 136 ? -14.118 -8.775 10.376 1.00 90.31 136 ILE A O 1
ATOM 998 N N . VAL A 1 137 ? -12.186 -7.985 11.194 1.00 89.00 137 VAL A N 1
ATOM 999 C CA . VAL A 1 137 ? -12.314 -6.658 10.566 1.00 89.00 137 VAL A CA 1
ATOM 1000 C C . VAL A 1 137 ? -12.315 -6.760 9.039 1.00 89.00 137 VAL A C 1
ATOM 1002 O O . VAL A 1 137 ? -13.118 -6.096 8.380 1.00 89.00 137 VAL A O 1
ATOM 1005 N N . GLN A 1 138 ? -11.436 -7.585 8.464 1.00 89.12 138 GLN A N 1
ATOM 1006 C CA . GLN A 1 138 ? -11.369 -7.765 7.014 1.00 89.12 138 GLN A CA 1
ATOM 1007 C C . GLN A 1 138 ? -12.615 -8.439 6.436 1.00 89.12 138 GLN A C 1
ATOM 1009 O O . GLN A 1 138 ? -13.062 -8.040 5.362 1.00 89.12 138 GLN A O 1
ATOM 1014 N N . GLU A 1 139 ? -13.188 -9.421 7.134 1.00 86.75 139 GLU A N 1
ATOM 1015 C CA . GLU A 1 139 ? -14.408 -10.109 6.697 1.00 86.75 139 GLU A CA 1
ATOM 1016 C C . GLU A 1 139 ? -15.611 -9.165 6.611 1.00 86.75 139 GLU A C 1
ATOM 1018 O O . GLU A 1 139 ? -16.442 -9.296 5.712 1.00 86.75 139 GLU A O 1
ATOM 1023 N N . CYS A 1 140 ? -15.693 -8.180 7.508 1.00 81.69 140 CYS A N 1
ATOM 1024 C CA . CYS A 1 140 ? -16.810 -7.242 7.534 1.00 81.69 140 CYS A CA 1
ATOM 1025 C C . CYS A 1 140 ? -16.687 -6.128 6.466 1.00 81.69 140 CYS A C 1
ATOM 1027 O O . CYS A 1 140 ? -17.700 -5.663 5.934 1.00 81.69 140 CYS A O 1
ATOM 1029 N N . GLY A 1 141 ? -15.459 -5.733 6.104 1.00 76.25 141 GLY A N 1
ATOM 1030 C CA . GLY A 1 141 ? -15.167 -4.820 4.993 1.00 76.25 141 GLY A CA 1
ATOM 1031 C C . GLY A 1 141 ? -15.140 -3.318 5.333 1.00 76.25 141 GLY A C 1
ATOM 1032 O O . GLY A 1 141 ? -15.299 -2.880 6.468 1.00 76.25 141 GLY A O 1
ATOM 1033 N N . ALA A 1 142 ? -14.903 -2.476 4.317 1.00 72.12 142 ALA A N 1
ATOM 1034 C CA . ALA A 1 142 ? -14.564 -1.055 4.503 1.00 72.12 142 ALA A CA 1
ATOM 1035 C C . ALA A 1 142 ? -15.702 -0.149 5.029 1.00 72.12 142 ALA A C 1
ATOM 1037 O O . ALA A 1 142 ? -15.444 0.992 5.412 1.00 72.12 142 ALA A O 1
ATOM 1038 N N . GLY A 1 143 ? -16.948 -0.635 5.031 1.00 72.31 143 GLY A N 1
ATOM 1039 C CA . GLY A 1 143 ? -18.128 0.087 5.526 1.00 72.31 143 GLY A CA 1
ATOM 1040 C C . GLY A 1 143 ? -18.542 -0.288 6.950 1.00 72.31 143 GLY A C 1
ATOM 1041 O O . GLY A 1 143 ? -19.542 0.222 7.451 1.00 72.31 143 GLY A O 1
ATOM 1042 N N . THR A 1 144 ? -17.815 -1.197 7.594 1.00 78.88 144 THR A N 1
ATOM 1043 C CA . THR A 1 144 ? -18.179 -1.709 8.911 1.00 78.88 144 THR A CA 1
ATOM 1044 C C . THR A 1 144 ? -17.969 -0.661 9.985 1.00 78.88 144 THR A C 1
ATOM 1046 O O . THR A 1 144 ? -16.873 -0.140 10.164 1.00 78.88 144 THR A O 1
ATOM 1049 N N . THR A 1 145 ? -19.029 -0.383 10.739 1.00 82.50 145 THR A N 1
ATOM 1050 C CA . THR A 1 145 ? -18.976 0.510 11.901 1.00 82.50 145 THR A CA 1
ATOM 1051 C C . THR A 1 145 ? -18.908 -0.247 13.220 1.00 82.50 145 THR A C 1
ATOM 1053 O O . THR A 1 145 ? -18.602 0.354 14.246 1.00 82.50 145 THR A O 1
ATOM 1056 N N . GLU A 1 146 ? -19.225 -1.543 13.222 1.00 87.56 146 GLU A N 1
ATOM 1057 C CA . GLU A 1 146 ? -19.277 -2.372 14.424 1.00 87.56 146 GLU A CA 1
ATOM 1058 C C . GLU A 1 146 ? -19.008 -3.846 14.101 1.00 87.56 146 GLU A C 1
ATOM 1060 O O . GLU A 1 146 ? -19.478 -4.346 13.081 1.00 87.56 146 GLU A O 1
ATOM 1065 N N . VAL A 1 147 ? -18.271 -4.531 14.977 1.00 88.88 147 VAL A N 1
ATOM 1066 C CA . VAL A 1 147 ? -17.945 -5.961 14.881 1.00 88.88 147 VAL A CA 1
ATOM 1067 C C . VAL A 1 147 ? -18.148 -6.655 16.226 1.00 88.88 147 VAL A C 1
ATOM 1069 O O . VAL A 1 147 ? -17.906 -6.071 17.283 1.00 88.88 147 VAL A O 1
ATOM 1072 N N . ALA A 1 148 ? -18.585 -7.913 16.198 1.00 88.75 148 ALA A N 1
ATOM 1073 C CA . ALA A 1 148 ? -18.521 -8.783 17.368 1.00 88.75 148 ALA A CA 1
ATOM 1074 C C . ALA A 1 148 ? -17.106 -9.361 17.463 1.00 88.75 148 ALA A C 1
ATOM 1076 O O . ALA A 1 148 ? -16.622 -9.924 16.485 1.00 88.75 148 ALA A O 1
ATOM 1077 N N . LEU A 1 149 ? -16.444 -9.197 18.609 1.00 86.38 149 LEU A N 1
ATOM 1078 C CA . LEU A 1 149 ? -15.122 -9.788 18.838 1.00 86.38 149 LEU A CA 1
ATOM 1079 C C . LEU A 1 149 ? -15.253 -11.220 19.361 1.00 86.38 149 LEU A C 1
ATOM 1081 O O . LEU A 1 149 ? -14.485 -12.091 18.979 1.00 86.38 149 LEU A O 1
ATOM 1085 N N . ASN A 1 150 ? -16.233 -11.445 20.234 1.00 83.50 150 ASN A N 1
ATOM 1086 C CA . ASN A 1 150 ? -16.658 -12.747 20.740 1.00 83.50 150 ASN A CA 1
ATOM 1087 C C . ASN A 1 150 ? -18.079 -12.613 21.329 1.00 83.50 150 ASN A C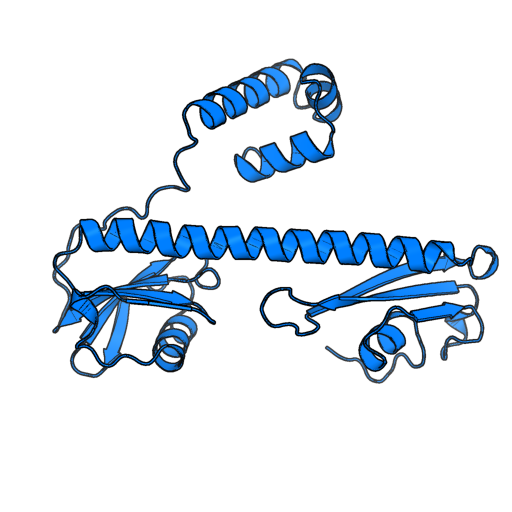 1
ATOM 1089 O O . ASN A 1 150 ? -18.740 -11.589 21.131 1.00 83.50 150 ASN A O 1
ATOM 1093 N N . ASP A 1 151 ? -18.549 -13.627 22.059 1.00 82.00 151 ASP A N 1
ATOM 1094 C CA . ASP A 1 151 ? -19.891 -13.637 22.667 1.00 82.00 151 ASP A CA 1
ATOM 1095 C C . ASP A 1 151 ? -20.117 -12.512 23.694 1.00 82.00 151 ASP A C 1
ATOM 1097 O O . ASP A 1 151 ? -21.256 -12.137 23.978 1.00 82.00 151 ASP A O 1
ATOM 1101 N N . GLU A 1 152 ? -19.043 -11.952 24.246 1.00 83.44 152 GLU A N 1
ATOM 1102 C CA . GLU A 1 152 ? -19.083 -10.984 25.339 1.00 83.44 152 GLU A CA 1
ATOM 1103 C C . GLU A 1 152 ? -18.794 -9.543 24.886 1.00 83.44 152 GLU A C 1
ATOM 1105 O O . GLU A 1 152 ? -19.398 -8.583 25.386 1.00 83.44 152 GLU A O 1
ATOM 1110 N N . PHE A 1 153 ? -17.879 -9.381 23.930 1.00 86.12 153 PHE A N 1
ATOM 1111 C CA . PHE A 1 153 ? -17.334 -8.093 23.524 1.00 86.12 153 PHE A CA 1
ATOM 1112 C C . PHE A 1 153 ? -17.729 -7.724 22.098 1.00 86.12 153 PHE A C 1
ATOM 1114 O O . PHE A 1 153 ? -17.594 -8.500 21.148 1.00 86.12 153 PHE A O 1
ATOM 1121 N N . ARG A 1 154 ? -18.143 -6.468 21.939 1.00 88.31 154 ARG A N 1
ATOM 1122 C CA . ARG A 1 154 ? -18.341 -5.818 20.642 1.00 88.31 154 ARG A CA 1
ATOM 1123 C C . ARG A 1 154 ? -17.396 -4.639 20.525 1.00 88.31 154 ARG A C 1
ATOM 1125 O O . ARG A 1 154 ? -17.011 -4.043 21.531 1.00 88.31 154 ARG A O 1
ATOM 1132 N N . ALA A 1 155 ? -17.033 -4.296 19.299 1.00 89.62 155 ALA A N 1
ATOM 1133 C CA . ALA A 1 155 ? -16.180 -3.159 19.024 1.00 89.62 155 ALA A CA 1
ATOM 1134 C C . ALA A 1 155 ? -16.776 -2.258 17.955 1.00 89.62 155 ALA A C 1
ATOM 1136 O O . ALA A 1 155 ? -17.169 -2.711 16.882 1.00 89.62 155 ALA A O 1
ATOM 1137 N N . ARG A 1 156 ? -16.765 -0.957 18.230 1.00 88.50 156 ARG A N 1
ATOM 1138 C CA . ARG A 1 156 ? -16.988 0.068 17.214 1.00 88.50 156 ARG A CA 1
ATOM 1139 C C . ARG A 1 156 ? -15.708 0.231 16.397 1.00 88.50 156 ARG A C 1
ATOM 1141 O O . ARG A 1 156 ? -14.634 0.369 16.981 1.00 88.50 156 ARG A O 1
ATOM 1148 N N . VAL A 1 157 ? -15.827 0.227 15.074 1.00 89.44 157 VAL A N 1
ATOM 1149 C CA . VAL A 1 157 ? -14.690 0.268 14.145 1.00 89.44 157 VAL A CA 1
ATOM 1150 C C . VAL A 1 157 ? -14.490 1.682 13.609 1.00 89.44 157 VAL A C 1
ATOM 1152 O O . VAL A 1 157 ? -15.421 2.305 13.098 1.00 89.44 157 VAL A O 1
ATOM 1155 N N . TYR A 1 158 ? -13.253 2.163 13.688 1.00 87.69 158 TYR A N 1
ATOM 1156 C CA . TYR A 1 158 ? -12.823 3.467 13.201 1.00 87.69 158 TYR A CA 1
ATOM 1157 C C . TYR A 1 158 ? -11.627 3.296 12.253 1.00 87.69 158 TYR A C 1
ATOM 1159 O O . TYR A 1 158 ? -10.503 3.098 12.718 1.00 87.69 158 TYR A O 1
ATOM 1167 N N . PRO A 1 159 ? -11.827 3.354 10.926 1.00 88.38 159 PRO A N 1
ATOM 1168 C CA . PRO A 1 159 ? -10.732 3.246 9.966 1.00 88.38 159 PRO A CA 1
ATOM 1169 C C . PRO A 1 159 ? -9.704 4.364 10.146 1.00 88.38 159 PRO A C 1
ATOM 1171 O O . PRO A 1 159 ? -10.063 5.535 10.113 1.00 88.38 159 PRO A O 1
ATOM 1174 N N . VAL A 1 160 ? -8.418 4.026 10.272 1.00 87.25 160 VAL A N 1
ATOM 1175 C CA . VAL A 1 160 ? -7.334 5.016 10.445 1.00 87.25 160 VAL A CA 1
ATOM 1176 C C . VAL A 1 160 ? -7.249 5.968 9.243 1.00 87.25 160 VAL A C 1
ATOM 1178 O O . VAL A 1 160 ? -6.896 7.140 9.385 1.00 87.25 160 VAL A O 1
ATOM 1181 N N . SER A 1 161 ? -7.625 5.480 8.060 1.00 80.94 161 SER A N 1
ATOM 1182 C CA . SER A 1 161 ? -7.836 6.283 6.859 1.00 80.94 161 SER A CA 1
ATOM 1183 C C . SER A 1 161 ? -9.293 6.199 6.411 1.00 80.94 161 SER A C 1
ATOM 1185 O O . SER A 1 161 ? -9.862 5.116 6.291 1.00 80.94 161 SER A O 1
ATOM 1187 N N . ALA A 1 162 ? -9.889 7.347 6.082 1.00 73.38 162 ALA A N 1
ATOM 1188 C CA . ALA A 1 162 ? -11.267 7.408 5.600 1.00 73.38 162 ALA A CA 1
ATOM 1189 C C . ALA A 1 162 ? -11.501 6.465 4.402 1.00 73.38 162 ALA A C 1
ATOM 1191 O O . ALA A 1 162 ? -10.819 6.562 3.378 1.00 73.38 162 ALA A O 1
ATOM 1192 N N . GLY A 1 163 ? -12.473 5.559 4.546 1.00 69.12 163 GLY A N 1
ATOM 1193 C CA . GLY A 1 163 ? -12.891 4.614 3.506 1.00 69.12 163 GLY A CA 1
ATOM 1194 C C . GLY A 1 163 ? -11.896 3.491 3.196 1.00 69.12 163 GLY A C 1
ATOM 1195 O O . GLY A 1 163 ? -12.079 2.797 2.198 1.00 69.12 163 GLY A O 1
ATOM 1196 N N . ARG A 1 164 ? -10.838 3.310 4.001 1.00 76.31 164 ARG A N 1
ATOM 1197 C CA . ARG A 1 164 ? -9.843 2.242 3.822 1.00 76.31 164 ARG A CA 1
ATOM 1198 C C . ARG A 1 164 ? -9.542 1.562 5.147 1.00 76.31 164 ARG A C 1
ATOM 1200 O O . ARG A 1 164 ? -8.957 2.177 6.033 1.00 76.31 164 ARG A O 1
ATOM 1207 N N . ILE A 1 165 ? -9.885 0.282 5.242 1.00 82.94 165 ILE A N 1
ATOM 1208 C CA . ILE A 1 165 ? -9.514 -0.536 6.399 1.00 82.94 165 ILE A CA 1
ATOM 1209 C C . ILE A 1 165 ? -8.072 -1.027 6.309 1.00 82.94 165 ILE A C 1
ATOM 1211 O O . ILE A 1 165 ? -7.454 -1.156 7.350 1.00 82.94 165 ILE A O 1
ATOM 1215 N N . ASP A 1 166 ? -7.496 -1.187 5.109 1.00 82.19 166 ASP A N 1
ATOM 1216 C CA . ASP A 1 166 ? -6.131 -1.715 4.898 1.00 82.19 166 ASP A CA 1
ATOM 1217 C C . ASP A 1 166 ? -5.024 -0.917 5.606 1.00 82.19 166 ASP A C 1
ATOM 1219 O O . ASP A 1 166 ? -3.952 -1.448 5.892 1.00 82.19 166 ASP A O 1
ATOM 1223 N N . ASP A 1 167 ? -5.281 0.360 5.900 1.00 83.19 167 ASP A N 1
ATOM 1224 C CA . ASP A 1 167 ? -4.354 1.225 6.634 1.00 83.19 167 ASP A CA 1
ATOM 1225 C C . ASP A 1 167 ? -4.372 0.984 8.158 1.00 83.19 167 ASP A C 1
ATOM 1227 O O . ASP A 1 167 ? -3.591 1.599 8.887 1.00 83.19 167 ASP A O 1
ATOM 1231 N N . GLY A 1 168 ? -5.248 0.097 8.630 1.00 90.00 168 GLY A N 1
ATOM 1232 C CA . GLY A 1 168 ? -5.505 -0.197 10.032 1.00 90.00 168 GLY A CA 1
ATOM 1233 C C . GLY A 1 168 ? -6.819 0.406 10.525 1.00 90.00 168 GLY A C 1
ATOM 1234 O O . GLY A 1 168 ? -7.387 1.329 9.931 1.00 90.00 168 GLY A O 1
ATOM 1235 N N . VAL A 1 169 ? -7.299 -0.109 11.652 1.00 92.25 169 VAL A N 1
ATOM 1236 C CA . VAL A 1 169 ? -8.50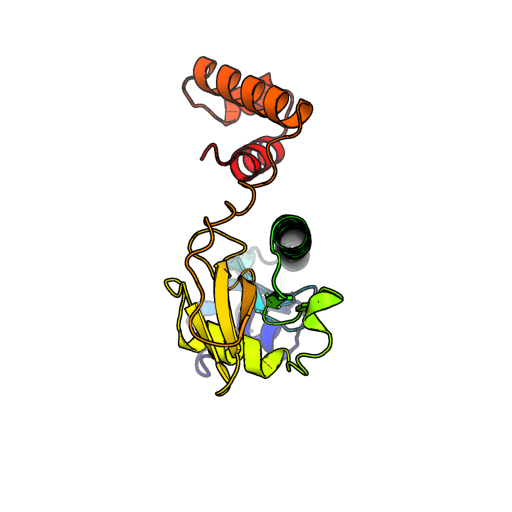8 0.370 12.330 1.00 92.25 169 VAL A CA 1
ATOM 1237 C C . VAL A 1 169 ? -8.246 0.573 13.815 1.00 92.25 169 VAL A C 1
ATOM 1239 O O . VAL A 1 169 ? -7.414 -0.113 14.408 1.00 92.25 169 VAL A O 1
ATOM 1242 N N . VAL A 1 170 ? -8.986 1.491 14.426 1.00 92.31 170 VAL A N 1
ATOM 1243 C CA . VAL A 1 170 ? -9.135 1.582 15.877 1.00 92.31 170 VAL A CA 1
ATOM 1244 C C . VAL A 1 170 ? -10.471 0.961 16.271 1.00 92.31 170 VAL A C 1
ATOM 1246 O O . VAL A 1 170 ? -11.501 1.215 15.652 1.00 92.31 170 VAL A O 1
ATOM 1249 N N . LEU A 1 171 ? -10.440 0.132 17.299 1.00 91.94 171 LEU A N 1
ATOM 1250 C CA . LEU A 1 171 ? -11.545 -0.600 17.883 1.00 91.94 171 LEU A CA 1
ATOM 1251 C C . LEU A 1 171 ? -11.798 -0.030 19.276 1.00 91.94 171 LEU A C 1
ATOM 1253 O O . LEU A 1 171 ? -10.924 -0.092 20.141 1.00 91.94 171 LEU A O 1
ATOM 1257 N N . VAL A 1 172 ? -12.990 0.519 19.494 1.00 90.50 172 VAL A N 1
ATOM 1258 C CA . VAL A 1 172 ? -13.455 0.882 20.839 1.00 90.50 172 VAL A CA 1
ATOM 1259 C C . VAL A 1 172 ? -14.325 -0.261 21.336 1.00 90.50 172 VAL A C 1
ATOM 1261 O O . VAL A 1 172 ? -15.418 -0.477 20.810 1.00 90.50 172 VAL A O 1
ATOM 1264 N N . VAL A 1 173 ? -13.802 -1.016 22.297 1.00 89.25 173 VA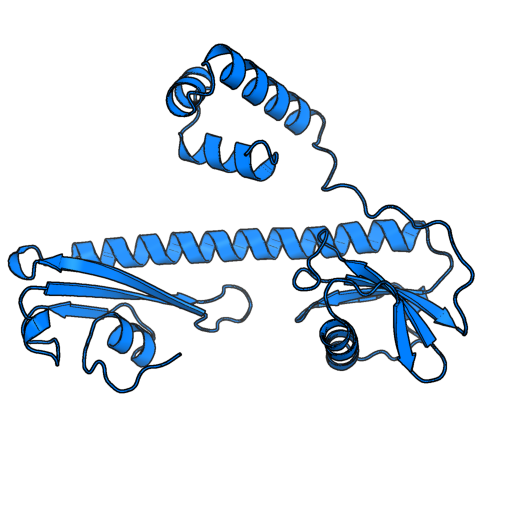L A N 1
ATOM 1265 C CA . VAL A 1 173 ? -14.349 -2.286 22.773 1.00 89.25 173 VAL A CA 1
ATOM 1266 C C . VAL A 1 173 ? -15.207 -2.068 24.013 1.00 89.25 173 VAL A C 1
ATOM 1268 O O . VAL A 1 173 ? -14.748 -1.511 25.010 1.00 89.25 173 VAL A O 1
ATOM 1271 N N . SER A 1 174 ? -16.440 -2.559 23.971 1.00 85.62 174 SER A N 1
ATOM 1272 C CA . SER A 1 174 ? -17.392 -2.526 25.081 1.00 85.62 174 SER A CA 1
ATOM 1273 C C . SER A 1 174 ? -17.974 -3.914 25.347 1.00 85.62 174 SER A C 1
ATOM 1275 O O . SER A 1 174 ? -18.142 -4.716 24.426 1.00 85.62 174 SER A O 1
ATOM 1277 N N . ARG A 1 175 ? -18.331 -4.186 26.607 1.00 82.00 175 ARG A N 1
ATOM 1278 C CA . ARG A 1 175 ? -19.162 -5.346 26.969 1.00 82.00 175 ARG A CA 1
ATOM 1279 C C . ARG A 1 175 ? -20.619 -5.080 26.579 1.00 82.00 175 ARG A C 1
ATOM 1281 O O . ARG A 1 175 ? -21.156 -4.038 26.947 1.00 82.00 175 ARG A O 1
ATOM 1288 N N . GLY A 1 176 ? -21.272 -6.026 25.902 1.00 68.00 176 GLY A N 1
ATOM 1289 C CA . GLY A 1 176 ? -22.695 -5.919 25.536 1.00 68.00 176 GLY A CA 1
ATOM 1290 C C . GLY A 1 176 ? -22.997 -4.992 24.343 1.00 68.00 176 GLY A C 1
ATOM 1291 O O . GLY A 1 176 ? -22.113 -4.684 23.547 1.00 68.00 176 GLY A O 1
ATOM 1292 N N . VAL A 1 177 ? -24.268 -4.591 24.173 1.00 50.91 177 VAL A N 1
ATOM 1293 C CA . VAL A 1 177 ? -24.700 -3.675 23.092 1.00 50.91 177 VAL A CA 1
ATOM 1294 C C . VAL A 1 177 ? -24.119 -2.282 23.368 1.00 50.91 177 VAL A C 1
ATOM 1296 O O . VAL A 1 177 ? -24.431 -1.719 24.420 1.00 50.91 177 VAL A O 1
ATOM 1299 N N . PRO A 1 178 ? -23.283 -1.710 22.482 1.00 53.50 178 PRO A N 1
ATOM 1300 C CA . PRO A 1 178 ? -22.666 -0.419 22.745 1.00 53.50 178 PRO A CA 1
ATOM 1301 C C . PRO A 1 178 ? -23.741 0.660 22.888 1.00 53.50 178 PRO A C 1
ATOM 1303 O O . PRO A 1 178 ? -24.524 0.913 21.971 1.00 53.50 178 PRO A O 1
ATOM 1306 N N . HIS A 1 179 ? -23.773 1.330 24.042 1.00 48.62 179 HIS A N 1
ATOM 1307 C CA . HIS A 1 179 ? -24.492 2.593 24.157 1.00 48.62 179 HIS A CA 1
ATOM 1308 C C . HIS A 1 179 ? -23.892 3.581 23.153 1.00 48.62 179 HIS A C 1
ATOM 1310 O O . HIS A 1 179 ? -22.672 3.650 23.000 1.00 48.62 179 HIS A O 1
ATOM 1316 N N . SER A 1 180 ? -24.749 4.331 22.456 1.00 42.19 180 SER A N 1
ATOM 1317 C CA . SER A 1 180 ? -24.338 5.340 21.482 1.00 42.19 180 SER A CA 1
ATOM 1318 C C . SER A 1 180 ? -23.512 6.428 22.171 1.00 42.19 180 SER A C 1
ATOM 1320 O O . SER A 1 180 ? -24.048 7.415 22.675 1.00 42.19 180 SER A O 1
ATOM 1322 N N . LEU A 1 181 ? -22.199 6.242 22.222 1.00 44.72 181 LEU A N 1
ATOM 1323 C CA . LEU A 1 181 ? -21.276 7.306 22.566 1.00 44.72 181 LEU A CA 1
ATOM 1324 C C . LEU A 1 181 ? -21.182 8.256 21.363 1.00 44.72 181 LEU A C 1
ATOM 1326 O O . LEU A 1 181 ? -21.241 7.794 20.217 1.00 44.72 181 LEU A O 1
ATOM 1330 N N . PRO A 1 182 ? -21.053 9.576 21.589 1.00 41.75 182 PRO A N 1
ATOM 1331 C CA . PRO A 1 182 ? -20.734 10.494 20.512 1.00 41.75 182 PRO A CA 1
ATOM 1332 C C . PRO A 1 182 ? -19.461 9.998 19.833 1.00 41.75 182 PRO A C 1
ATOM 1334 O O . PRO A 1 182 ? -18.458 9.765 20.503 1.00 41.75 182 PRO A O 1
ATOM 1337 N N . VAL A 1 183 ? -19.536 9.801 18.516 1.00 45.38 183 VAL A N 1
ATOM 1338 C CA . VAL A 1 183 ? -18.398 9.444 17.665 1.00 45.38 183 VAL A CA 1
ATOM 1339 C C . VAL A 1 183 ? -17.284 10.448 17.950 1.00 45.38 183 VAL A C 1
ATOM 1341 O O . VAL A 1 183 ? -17.448 11.622 17.604 1.00 45.38 183 VAL A O 1
ATOM 1344 N N . PRO A 1 184 ? -16.159 10.043 18.564 1.00 46.53 184 PRO A N 1
ATOM 1345 C CA . PRO A 1 184 ? -14.987 10.890 18.557 1.00 46.53 184 PRO A CA 1
ATOM 1346 C C . PRO A 1 184 ? -14.590 10.964 17.089 1.00 46.53 184 PRO A C 1
ATOM 1348 O O . PRO A 1 184 ? -14.355 9.934 16.451 1.00 46.53 184 PRO A O 1
ATOM 1351 N N . ALA A 1 185 ? -14.612 12.165 16.513 1.00 50.56 185 ALA A N 1
ATOM 1352 C CA . ALA A 1 185 ? -14.054 12.345 15.189 1.00 50.56 185 ALA A CA 1
ATOM 1353 C C . ALA A 1 185 ? -12.614 11.837 15.270 1.00 50.56 185 ALA A C 1
ATOM 1355 O O . ALA A 1 185 ? -11.825 12.353 16.066 1.00 50.56 185 ALA A O 1
ATOM 1356 N N . LEU A 1 186 ? -12.284 10.810 14.480 1.00 46.81 186 LEU A N 1
ATOM 1357 C CA . LEU A 1 186 ? -10.887 10.526 14.184 1.00 46.81 186 LEU A CA 1
ATOM 1358 C C . LEU A 1 186 ? -10.251 11.868 13.830 1.00 46.81 186 LEU A C 1
ATOM 1360 O O . LEU A 1 186 ? -10.889 12.633 13.091 1.00 46.81 186 LEU A O 1
ATOM 1364 N N . PRO A 1 187 ? -9.064 12.189 14.368 1.00 41.53 187 PRO A N 1
ATOM 1365 C CA . PRO A 1 187 ? -8.429 13.442 14.031 1.00 41.53 187 PRO A CA 1
ATOM 1366 C C . PRO A 1 187 ? -8.414 13.516 12.509 1.00 41.53 187 PRO A C 1
ATOM 1368 O O . PRO A 1 187 ? -7.963 12.585 11.829 1.00 41.53 187 PRO A O 1
ATOM 1371 N N . ALA A 1 188 ? -8.988 14.596 11.969 1.00 48.53 188 ALA A N 1
ATOM 1372 C CA . ALA A 1 188 ? -8.729 14.958 10.590 1.00 48.53 188 ALA A CA 1
ATOM 1373 C C . ALA A 1 188 ? -7.214 14.833 10.402 1.00 48.53 188 ALA A C 1
ATOM 1375 O O . ALA A 1 188 ? -6.472 15.163 11.334 1.00 48.53 188 ALA A O 1
ATOM 1376 N N . LEU A 1 189 ? -6.783 14.277 9.259 1.00 43.34 189 LEU A N 1
ATOM 1377 C CA . LEU A 1 189 ? -5.360 14.122 8.916 1.00 43.34 189 LEU A CA 1
ATOM 1378 C C . LEU A 1 189 ? -4.578 15.265 9.518 1.00 43.34 189 LEU A C 1
ATOM 1380 O O . LEU A 1 189 ? -5.059 16.386 9.331 1.00 43.34 189 LEU A O 1
ATOM 1384 N N . PRO A 1 190 ? -3.476 14.970 10.235 1.00 49.56 190 PRO A N 1
ATOM 1385 C CA . PRO A 1 190 ? -2.883 15.871 11.212 1.00 49.56 190 PRO A CA 1
ATOM 1386 C C . PRO A 1 190 ? -3.047 17.290 10.712 1.00 49.56 190 PRO A C 1
ATOM 1388 O O . PRO A 1 190 ? -2.539 17.588 9.624 1.00 49.56 190 PRO A O 1
ATOM 1391 N N . ASN A 1 191 ? -3.864 18.082 11.425 1.00 60.66 191 ASN A N 1
ATOM 1392 C CA . ASN A 1 191 ? -4.067 19.484 11.081 1.00 60.66 191 ASN A CA 1
ATOM 1393 C C . ASN A 1 191 ? -2.685 20.025 10.758 1.00 60.66 191 ASN A C 1
ATOM 1395 O O . ASN A 1 191 ? -1.759 19.821 11.552 1.00 60.66 191 ASN A O 1
ATOM 1399 N N . LEU A 1 192 ? -2.546 20.580 9.554 1.00 67.31 192 LEU A N 1
ATOM 1400 C CA . LEU A 1 192 ? -1.274 21.094 9.084 1.00 67.31 192 LEU A CA 1
ATOM 1401 C C . LEU A 1 192 ? -0.691 21.915 10.226 1.00 67.31 192 LEU A C 1
ATOM 1403 O O . LEU A 1 192 ? -1.385 22.746 10.817 1.00 67.31 192 LEU A O 1
ATOM 1407 N N . THR A 1 193 ? 0.556 21.638 10.601 1.00 77.12 193 THR A N 1
ATOM 1408 C CA . THR A 1 193 ? 1.238 22.508 11.557 1.00 77.12 193 THR A CA 1
ATOM 1409 C C . THR A 1 193 ? 1.112 23.953 11.059 1.00 77.12 193 THR A C 1
ATOM 1411 O O . THR A 1 193 ? 1.004 24.166 9.849 1.00 77.12 193 THR A O 1
ATOM 1414 N N . PRO A 1 194 ? 1.158 24.976 11.926 1.00 69.00 194 PRO A N 1
ATOM 1415 C CA . PRO A 1 194 ? 1.051 26.366 11.474 1.00 69.00 194 PRO A CA 1
ATOM 1416 C C . PRO A 1 194 ? 2.010 26.709 10.319 1.00 69.00 194 PRO A C 1
ATOM 1418 O O . PRO A 1 194 ? 1.678 27.495 9.434 1.00 69.00 194 PRO A O 1
ATOM 1421 N N . LEU A 1 195 ? 3.177 26.056 10.289 1.00 70.25 195 LEU A N 1
ATOM 1422 C CA . LEU A 1 195 ? 4.141 26.151 9.199 1.00 70.25 195 LEU A CA 1
ATOM 1423 C C . LEU A 1 195 ? 3.665 25.465 7.907 1.00 70.25 195 LEU A C 1
ATOM 1425 O O . LEU A 1 195 ? 3.808 26.032 6.828 1.00 70.25 195 LEU A O 1
ATOM 1429 N N . GLU A 1 196 ? 3.092 24.268 7.996 1.00 80.06 196 GLU A N 1
ATOM 1430 C CA . GLU A 1 196 ? 2.527 23.556 6.843 1.00 80.06 196 GLU A CA 1
ATOM 1431 C C . GLU A 1 196 ? 1.265 24.240 6.292 1.00 80.06 196 GLU A C 1
ATOM 1433 O O . GLU A 1 196 ? 1.046 24.224 5.084 1.00 80.06 196 GLU A O 1
ATOM 1438 N N . GLU A 1 197 ? 0.451 24.876 7.139 1.00 77.38 197 GLU A N 1
ATOM 1439 C CA . GLU A 1 197 ? -0.716 25.662 6.718 1.00 77.38 197 GLU A CA 1
ATOM 1440 C C . GLU A 1 197 ? -0.270 26.916 5.951 1.00 77.38 197 GLU A C 1
ATOM 1442 O O . GLU A 1 197 ? -0.779 27.208 4.866 1.00 77.38 197 GLU A O 1
ATOM 1447 N N . ALA A 1 198 ? 0.744 27.619 6.471 1.00 79.50 198 ALA A N 1
ATOM 1448 C CA . ALA A 1 198 ? 1.368 28.744 5.782 1.00 79.50 198 ALA A CA 1
ATOM 1449 C C . ALA A 1 198 ? 1.981 28.305 4.445 1.00 79.50 198 ALA A C 1
ATOM 1451 O O . ALA A 1 198 ? 1.776 28.952 3.419 1.00 79.50 198 ALA A O 1
ATOM 1452 N N . GLU A 1 199 ? 2.677 27.169 4.428 1.00 89.69 199 GLU A N 1
ATOM 1453 C CA . GLU A 1 199 ? 3.275 26.622 3.216 1.00 89.69 199 GLU A CA 1
ATOM 1454 C C . GLU A 1 199 ? 2.218 26.227 2.175 1.00 89.69 199 GLU A C 1
ATOM 1456 O O . GLU A 1 199 ? 2.343 26.578 0.999 1.00 89.69 199 GLU A O 1
ATOM 1461 N N . ARG A 1 200 ? 1.142 25.554 2.595 1.00 89.19 200 ARG A N 1
ATOM 1462 C CA . ARG A 1 200 ? -0.004 25.224 1.739 1.00 89.19 200 ARG A CA 1
ATOM 1463 C C . ARG A 1 200 ? -0.627 26.481 1.145 1.00 89.19 200 ARG A C 1
ATOM 1465 O O . ARG A 1 200 ? -0.912 26.495 -0.052 1.00 89.19 200 ARG A O 1
ATOM 1472 N N . LYS A 1 201 ? -0.834 27.522 1.954 1.00 87.25 201 LYS A N 1
ATOM 1473 C CA . LYS A 1 201 ? -1.400 28.793 1.494 1.00 87.25 201 LYS A CA 1
ATOM 1474 C C . LYS A 1 201 ? -0.522 29.441 0.422 1.00 87.25 201 LYS A C 1
ATOM 1476 O O . LYS A 1 201 ? -1.031 29.787 -0.637 1.00 87.25 201 LYS A O 1
ATOM 1481 N N . VAL A 1 202 ? 0.790 29.515 0.644 1.00 93.31 202 VAL A N 1
ATOM 1482 C CA . VAL A 1 202 ? 1.742 30.077 -0.331 1.00 93.31 202 VAL A CA 1
ATOM 1483 C C . VAL A 1 202 ? 1.734 29.289 -1.647 1.00 93.31 202 VAL A C 1
ATOM 1485 O O . VAL A 1 202 ? 1.735 29.880 -2.729 1.00 93.31 202 VAL A O 1
ATOM 1488 N N . ILE A 1 203 ? 1.668 27.957 -1.575 1.00 91.38 203 ILE A N 1
ATOM 1489 C CA . ILE A 1 203 ? 1.565 27.096 -2.763 1.00 91.38 203 ILE A CA 1
ATOM 1490 C C . ILE A 1 203 ? 0.240 27.324 -3.503 1.00 91.38 203 ILE A C 1
ATOM 1492 O O . ILE A 1 203 ? 0.235 27.384 -4.732 1.00 91.38 203 ILE A O 1
ATOM 1496 N N . ALA A 1 204 ? -0.872 27.454 -2.775 1.00 87.81 204 ALA A N 1
ATOM 1497 C CA . ALA A 1 204 ? -2.200 27.681 -3.344 1.00 87.81 204 ALA A CA 1
ATOM 1498 C C . ALA A 1 204 ? -2.285 29.027 -4.068 1.00 87.81 204 ALA A C 1
ATOM 1500 O O . ALA A 1 204 ? -2.695 29.068 -5.227 1.00 87.81 204 ALA A O 1
ATOM 1501 N N . ASP A 1 205 ? -1.842 30.094 -3.402 1.00 88.56 205 ASP A N 1
ATOM 1502 C CA . ASP A 1 205 ? -1.859 31.455 -3.935 1.00 88.56 205 ASP A CA 1
ATOM 1503 C C . ASP A 1 205 ? -0.979 31.533 -5.198 1.00 88.56 205 ASP A C 1
ATOM 1505 O O . ASP A 1 205 ? -1.426 31.996 -6.247 1.00 88.56 205 ASP A O 1
ATOM 1509 N N . THR A 1 206 ? 0.222 30.943 -5.162 1.00 92.06 206 THR A N 1
ATOM 1510 C CA . THR A 1 206 ? 1.121 30.915 -6.330 1.00 92.06 206 THR A CA 1
ATOM 1511 C C . THR A 1 206 ? 0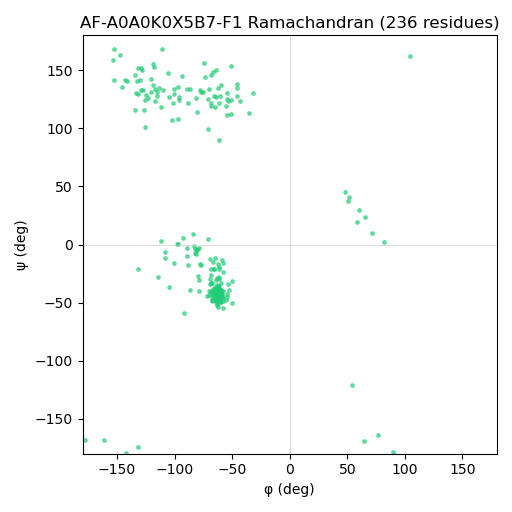.536 30.113 -7.495 1.00 92.06 206 THR A C 1
ATOM 1513 O O . THR A 1 206 ? 0.649 30.517 -8.650 1.00 92.06 206 THR A O 1
ATOM 1516 N N . LEU A 1 207 ? -0.117 28.977 -7.227 1.00 89.62 207 LEU A N 1
ATOM 1517 C CA . LEU A 1 207 ? -0.784 28.201 -8.275 1.00 89.62 207 LEU A CA 1
ATOM 1518 C C . LEU A 1 207 ? -1.948 28.964 -8.907 1.00 89.62 207 LEU A C 1
ATOM 1520 O O . LEU A 1 207 ? -2.124 28.867 -10.121 1.00 89.62 207 LEU A O 1
ATOM 1524 N N . ALA A 1 208 ? -2.720 29.708 -8.114 1.00 88.75 208 ALA A N 1
ATOM 1525 C CA . ALA A 1 208 ? -3.803 30.544 -8.617 1.00 88.75 208 ALA A CA 1
ATOM 1526 C C . ALA A 1 208 ? -3.264 31.670 -9.516 1.00 88.75 208 ALA A C 1
ATOM 1528 O O . ALA A 1 208 ? -3.763 31.851 -10.626 1.00 88.75 208 ALA A O 1
ATOM 1529 N N . GLU A 1 209 ? -2.193 32.353 -9.098 1.00 88.38 209 GLU A N 1
ATOM 1530 C CA . GLU A 1 209 ? -1.515 33.379 -9.906 1.00 88.38 209 GLU A CA 1
ATOM 1531 C C . GLU A 1 209 ? -0.933 32.822 -11.212 1.00 88.38 209 GLU A C 1
ATOM 1533 O O . GLU A 1 209 ? -0.948 33.492 -12.243 1.00 88.38 209 GLU A O 1
ATOM 1538 N N . CYS A 1 210 ? -0.439 31.583 -11.191 1.00 90.75 210 CYS A N 1
ATOM 1539 C CA . CYS A 1 210 ? 0.083 30.893 -12.370 1.00 90.75 210 CYS A CA 1
ATOM 1540 C C . CYS A 1 210 ? -1.011 30.213 -13.218 1.00 90.75 210 CYS A C 1
ATOM 1542 O O . CYS A 1 210 ? -0.681 29.424 -14.107 1.00 90.75 210 CYS A O 1
ATOM 1544 N N . GLY A 1 211 ? -2.300 30.442 -12.938 1.00 85.19 211 GLY A N 1
ATOM 1545 C CA . GLY A 1 211 ? -3.410 29.835 -13.684 1.00 85.19 211 GLY A CA 1
ATOM 1546 C C . GLY A 1 211 ? -3.421 28.301 -13.638 1.00 85.19 211 GLY A C 1
ATOM 1547 O O . GLY A 1 211 ? -3.816 27.647 -14.599 1.00 85.19 211 GLY A O 1
ATOM 1548 N N . GLY A 1 212 ? -2.921 27.706 -12.553 1.00 82.69 212 GLY A N 1
ATOM 1549 C CA . GLY A 1 212 ? -2.787 26.258 -12.383 1.00 82.69 212 GLY A CA 1
ATOM 1550 C C . GLY A 1 212 ? -1.548 25.639 -13.044 1.00 82.69 212 GLY A C 1
ATOM 1551 O O . GLY A 1 212 ? -1.358 24.422 -12.953 1.00 82.69 212 GLY A O 1
ATOM 1552 N N . ASN A 1 213 ? -0.673 26.434 -13.674 1.00 88.62 213 ASN A N 1
ATOM 1553 C CA . ASN A 1 213 ? 0.563 25.933 -14.273 1.00 88.62 213 ASN A CA 1
ATOM 1554 C C . ASN A 1 213 ? 1.578 25.522 -13.191 1.00 88.62 213 ASN A C 1
ATOM 1556 O O . ASN A 1 213 ? 2.310 26.338 -12.632 1.00 88.62 213 ASN A O 1
ATOM 1560 N N . LYS A 1 214 ? 1.643 24.215 -12.925 1.00 89.56 214 LYS A N 1
ATOM 1561 C CA . LYS A 1 214 ? 2.487 23.617 -11.879 1.00 89.56 214 LYS A CA 1
ATOM 1562 C C . LYS A 1 214 ? 3.988 23.801 -12.132 1.00 89.56 214 LYS A C 1
ATOM 1564 O O . LYS A 1 214 ? 4.751 23.881 -11.176 1.00 89.56 214 LYS A O 1
ATOM 1569 N N . THR A 1 215 ? 4.426 23.860 -13.391 1.00 89.62 215 THR A N 1
ATOM 1570 C CA . THR A 1 215 ? 5.850 24.059 -13.717 1.00 89.62 215 THR A CA 1
ATOM 1571 C C . THR A 1 215 ? 6.277 25.486 -13.396 1.00 89.62 215 THR A C 1
ATOM 1573 O O . THR A 1 215 ? 7.305 25.681 -12.757 1.00 89.62 215 THR A O 1
ATOM 1576 N N . GLU A 1 216 ? 5.452 26.461 -13.769 1.00 89.94 216 GLU A N 1
ATOM 1577 C CA . GLU A 1 216 ? 5.699 27.874 -13.474 1.00 89.94 216 GLU A CA 1
ATOM 1578 C C . GLU A 1 216 ? 5.644 28.154 -11.966 1.00 89.94 216 GLU A C 1
ATOM 1580 O O . GLU A 1 216 ? 6.540 28.787 -11.408 1.00 89.94 216 GLU A O 1
ATOM 1585 N N . ALA A 1 217 ? 4.651 27.583 -11.275 1.00 91.12 217 ALA A N 1
ATOM 1586 C CA . ALA A 1 217 ? 4.536 27.699 -9.825 1.00 91.12 217 ALA A CA 1
ATOM 1587 C C . ALA A 1 217 ? 5.752 27.105 -9.089 1.00 91.12 217 ALA A C 1
ATOM 1589 O O . ALA A 1 217 ? 6.213 27.683 -8.110 1.00 91.12 217 ALA A O 1
ATOM 1590 N N . ALA A 1 218 ? 6.314 25.984 -9.564 1.00 91.94 218 ALA A N 1
ATOM 1591 C CA . ALA A 1 218 ? 7.518 25.391 -8.973 1.00 91.94 218 ALA A CA 1
ATOM 1592 C C . ALA A 1 218 ? 8.733 26.324 -9.094 1.00 91.94 218 ALA A C 1
ATOM 1594 O O . ALA A 1 218 ? 9.422 26.558 -8.101 1.00 91.94 218 ALA A O 1
ATOM 1595 N N . THR A 1 219 ? 8.951 26.896 -10.283 1.00 93.31 219 THR A N 1
ATOM 1596 C CA . THR A 1 219 ? 10.032 27.859 -10.542 1.00 93.31 219 THR A CA 1
ATOM 1597 C C . THR A 1 219 ? 9.910 29.077 -9.632 1.00 93.31 219 THR A C 1
ATOM 1599 O O . THR A 1 219 ? 10.882 29.473 -8.992 1.00 93.31 219 THR A O 1
ATOM 1602 N N . ARG A 1 220 ? 8.702 29.634 -9.513 1.00 91.81 220 ARG A N 1
ATOM 1603 C CA . ARG A 1 220 ? 8.437 30.840 -8.722 1.00 91.81 220 ARG A CA 1
ATOM 1604 C C . ARG A 1 220 ? 8.572 30.620 -7.214 1.00 91.81 220 ARG A C 1
ATOM 1606 O O . ARG A 1 220 ? 8.970 31.531 -6.498 1.00 91.81 220 ARG A O 1
ATOM 1613 N N . LEU A 1 221 ? 8.300 29.402 -6.747 1.00 91.56 221 LEU A N 1
ATOM 1614 C CA . LEU A 1 221 ? 8.511 28.985 -5.358 1.00 91.56 221 LEU A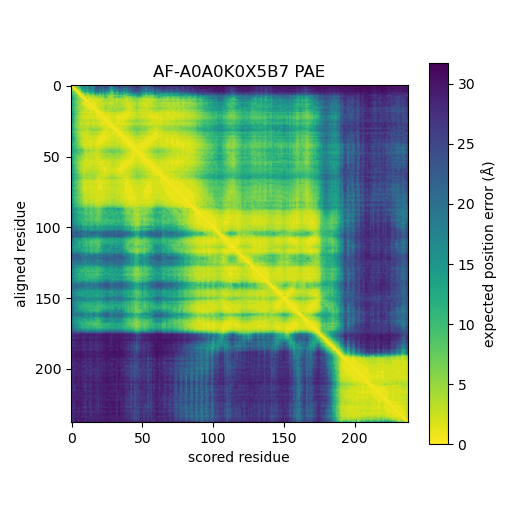 CA 1
ATOM 1615 C C . LEU A 1 221 ? 9.964 28.574 -5.056 1.00 91.56 221 LEU A C 1
ATOM 1617 O O . LEU A 1 221 ? 10.267 28.238 -3.914 1.00 91.56 221 LEU A O 1
ATOM 1621 N N . GLY A 1 222 ? 10.855 28.549 -6.055 1.00 92.88 222 GLY A N 1
ATOM 1622 C CA . GLY A 1 222 ? 12.229 28.061 -5.892 1.00 92.88 222 GLY A CA 1
ATOM 1623 C C . GLY A 1 222 ? 12.310 26.562 -5.575 1.00 92.88 222 GLY A C 1
ATOM 1624 O O . GLY A 1 222 ? 13.277 26.103 -4.969 1.00 92.88 222 GLY A O 1
ATOM 1625 N N . LEU A 1 223 ? 11.288 25.789 -5.952 1.00 91.62 223 LEU A N 1
ATOM 1626 C CA . LEU A 1 223 ? 11.184 24.361 -5.669 1.00 91.62 223 LEU A CA 1
ATOM 1627 C C . LEU A 1 223 ? 11.452 23.535 -6.925 1.00 91.62 223 LEU A C 1
ATOM 1629 O O . LEU A 1 223 ? 11.064 23.892 -8.037 1.00 91.62 223 LEU A O 1
ATOM 1633 N N . SER A 1 224 ? 12.031 22.346 -6.743 1.00 91.88 224 SER A N 1
ATOM 1634 C CA . SER A 1 224 ? 12.010 21.353 -7.816 1.00 91.88 224 SER A CA 1
ATOM 1635 C C . SER A 1 224 ? 10.563 20.923 -8.101 1.00 91.88 224 SER A C 1
ATOM 1637 O O . SER A 1 224 ? 9.727 20.863 -7.192 1.00 91.88 224 SER A O 1
ATOM 1639 N N . ARG A 1 225 ? 10.259 20.547 -9.350 1.00 86.94 225 ARG A N 1
ATOM 1640 C CA . ARG A 1 225 ? 8.930 20.019 -9.716 1.00 86.94 225 ARG A CA 1
ATOM 1641 C C . ARG A 1 225 ? 8.527 18.833 -8.833 1.00 86.94 225 ARG A C 1
ATOM 1643 O O . ARG A 1 225 ? 7.391 18.778 -8.377 1.00 86.94 225 ARG A O 1
ATOM 1650 N N . GLY A 1 226 ? 9.460 17.918 -8.553 1.00 79.94 226 GLY A N 1
ATOM 1651 C CA . GLY A 1 226 ? 9.218 16.761 -7.684 1.00 79.94 226 GLY A CA 1
ATOM 1652 C C . GLY A 1 226 ? 8.836 17.164 -6.259 1.00 79.94 226 GLY A C 1
ATOM 1653 O O . GLY A 1 226 ? 7.897 16.609 -5.694 1.00 79.94 226 GLY A O 1
ATOM 1654 N N . THR A 1 227 ? 9.489 18.194 -5.714 1.00 81.62 227 THR A N 1
ATOM 1655 C CA . THR A 1 227 ? 9.165 18.753 -4.394 1.00 81.62 227 THR A CA 1
ATOM 1656 C C . THR A 1 227 ? 7.776 19.388 -4.381 1.00 81.62 227 THR A C 1
ATOM 1658 O O . THR A 1 227 ? 7.010 19.137 -3.451 1.00 81.62 227 THR A O 1
ATOM 1661 N N . LEU A 1 228 ? 7.412 20.152 -5.420 1.00 89.31 228 LEU A N 1
ATOM 1662 C CA . LEU A 1 228 ? 6.068 20.724 -5.533 1.00 89.31 228 LEU A CA 1
ATOM 1663 C C . LEU A 1 228 ? 5.001 19.624 -5.603 1.00 89.31 228 LEU A C 1
ATOM 1665 O O . LEU A 1 228 ? 4.042 19.663 -4.839 1.00 89.31 228 LEU A O 1
ATOM 1669 N N . TYR A 1 229 ? 5.176 18.614 -6.458 1.00 86.44 229 TYR A N 1
ATOM 1670 C CA . TYR A 1 229 ? 4.237 17.490 -6.548 1.00 86.44 229 TYR A CA 1
ATOM 1671 C C . TYR A 1 229 ? 4.115 16.721 -5.227 1.00 86.44 229 TYR A C 1
ATOM 1673 O O . TYR A 1 229 ? 3.004 16.379 -4.818 1.00 86.44 229 TYR A O 1
ATOM 1681 N N . GLY A 1 230 ? 5.231 16.509 -4.522 1.00 71.81 230 GLY A N 1
ATOM 1682 C CA . GLY A 1 230 ? 5.236 15.908 -3.189 1.00 71.81 230 GLY A CA 1
ATOM 1683 C C . GLY A 1 230 ? 4.399 16.706 -2.185 1.00 71.81 230 GLY A C 1
ATOM 1684 O O . GLY A 1 230 ? 3.582 16.127 -1.468 1.00 71.81 230 GLY A O 1
ATOM 1685 N N . ARG A 1 231 ? 4.529 18.039 -2.185 1.00 83.44 231 ARG A N 1
ATOM 1686 C CA . ARG A 1 231 ? 3.735 18.933 -1.324 1.00 83.44 231 ARG A CA 1
ATOM 1687 C C . ARG A 1 231 ? 2.259 18.974 -1.715 1.00 83.44 231 ARG A C 1
ATOM 1689 O O . ARG A 1 231 ? 1.411 18.907 -0.834 1.00 83.44 231 ARG A O 1
ATOM 1696 N N . LEU A 1 232 ? 1.931 18.987 -3.008 1.00 86.31 232 LEU A N 1
ATOM 1697 C CA . LEU A 1 232 ? 0.538 18.946 -3.475 1.00 86.31 232 LEU A CA 1
ATOM 1698 C C . LEU A 1 232 ? -0.179 17.666 -3.037 1.00 86.31 232 LEU A C 1
ATOM 1700 O O . LEU A 1 232 ? -1.317 17.735 -2.573 1.00 86.31 232 LEU A O 1
ATOM 1704 N N . ARG A 1 233 ? 0.509 16.520 -3.109 1.00 76.94 233 ARG A N 1
ATOM 1705 C CA . ARG A 1 233 ? -0.009 15.234 -2.628 1.00 76.94 233 ARG A CA 1
ATOM 1706 C C . ARG A 1 233 ? -0.142 15.211 -1.104 1.00 76.94 233 ARG A C 1
ATOM 1708 O O . ARG A 1 233 ? -1.149 14.734 -0.587 1.00 76.94 233 ARG A O 1
ATOM 1715 N N . ARG A 1 234 ? 0.851 15.750 -0.386 1.00 73.44 234 ARG A N 1
ATOM 1716 C CA . ARG A 1 234 ? 0.842 15.867 1.084 1.00 73.44 234 ARG A CA 1
ATOM 1717 C C . ARG A 1 234 ? -0.318 16.735 1.579 1.00 73.44 234 ARG A C 1
ATOM 1719 O O . ARG A 1 234 ? -0.980 16.356 2.538 1.00 73.44 234 ARG A O 1
ATOM 1726 N N . TYR A 1 235 ? -0.597 17.847 0.899 1.00 81.12 235 TYR A N 1
ATOM 1727 C CA . TYR A 1 235 ? -1.646 18.809 1.260 1.00 81.12 235 TYR A CA 1
ATOM 1728 C C . TYR A 1 235 ? -2.994 18.557 0.578 1.00 81.12 235 TYR A C 1
ATOM 1730 O O . TYR A 1 235 ? -3.916 19.353 0.745 1.00 81.12 235 TYR A O 1
ATOM 1738 N N . ARG A 1 236 ? -3.123 17.452 -0.172 1.00 75.44 236 ARG A N 1
ATOM 1739 C CA . ARG A 1 236 ? -4.349 17.049 -0.883 1.00 75.44 236 ARG A CA 1
ATOM 1740 C C . ARG A 1 236 ? -4.931 18.159 -1.769 1.00 75.44 236 ARG A C 1
ATOM 1742 O O . ARG A 1 236 ? -6.139 18.366 -1.806 1.00 75.44 236 ARG A O 1
ATOM 1749 N N . MET A 1 237 ? -4.062 18.890 -2.464 1.00 73.62 237 MET A N 1
ATOM 1750 C CA . MET A 1 237 ? -4.456 19.994 -3.352 1.00 73.62 237 MET A CA 1
ATOM 1751 C C . MET A 1 237 ? -4.736 19.544 -4.794 1.00 73.62 237 MET A C 1
ATOM 1753 O O . MET A 1 237 ? -5.233 20.340 -5.585 1.00 73.62 237 MET A O 1
ATOM 1757 N N . THR A 1 238 ? -4.411 18.289 -5.119 1.00 54.34 238 THR A N 1
ATOM 1758 C CA . THR A 1 238 ? -4.718 17.541 -6.354 1.00 54.34 238 THR A CA 1
ATOM 1759 C C . THR A 1 238 ? -4.435 16.070 -6.114 1.00 54.34 238 THR A C 1
ATOM 1761 O O . THR A 1 238 ? -5.189 15.231 -6.640 1.00 54.34 238 THR A O 1
#

Organism: Mycolicibacterium goodii (NCBI:txid134601)

InterPro domains:
  IPR002197 DNA binding HTH domain, Fis-type [PF02954] (195-235)
  IPR002197 DNA binding HTH domain, Fis-type [PR01590] (201-218)
  IPR002197 DNA binding HTH domain, Fis-type [PR01590] (218-238)
  IPR009057 Homedomain-like superfamily [SSF46689] (186-237)
  IPR029016 GAF-like domain superfamily [G3DSA:3.30.450.40] (1-83)
  IPR060265 MimR-like, N-terminal domain [PF26965] (3-80)